Protein AF-W5K9G5-F1 (afdb_monomer)

pLDDT: mean 81.88, std 18.94, range [32.91, 98.88]

Foldseek 3Di:
DVLLVLQLLLLVLDDPVLNVQLLVCQQVPQDPPADRQDPVQRVVDDSNSVSVSLCVRPNSVVSLVSSLSSCVVQVVPVSSCVSVVVDVDSFQDPFHKDWAPQFDDAFWKKKWKWAFAAPFQKKWKFQDQVPKTQWIWMWGCDDPNDTWIWIWIGDPNDTDDIDTDWPDDDHDHGGIKMWMWTDHQFWTWIDIPNHTIDIGGGPPRPRSSRTMMTIHGRMGTSDIGTDDPPVVNVDPPPPPPPPPPPPDDPDDDDDDDDDDDDD

Organism: Astyanax mexicanus (NCBI:txid7994)

Sequence (263 aa):
MAKENKLQKVLENLNAEDLASFRTHLVQGVVDNFPAVPECQLQDADVQATASQMVQVYGVKDAVKICETALRVMNHSYLAETLAGIKGSLRPGFPYEQVLYDGLRNQTVITIQGQVKPNADRFHINLHKDNDIAFHFNPRFNENGNQVIVRNSKRRYFWEAEERELCFFPFTPGKPFQLKILCTDSEYRVEVDKEHLLNFTHRIKEIHQIRKLTVKGDVFVQHVTIDPIPLWMTAPSAYILNDVISENMTINIPLHVKPNAEK

InterPro domains:
  IPR001079 Galectin, carbohydrate recognition domain [PF00337] (95-225)
  IPR001079 Galectin, carbohydrate recognition domain [PS51304] (96-227)
  IPR001079 Galectin, carbohydrate recognition domain [SM00276] (94-227)
  IPR001079 Galectin, carbohydrate recognition domain [SM00908] (100-226)
  IPR001079 Galectin, carbohydrate recognition domain [cd00070] (95-225)
  IPR004020 DAPIN domain [PF02758] (7-81)
  IPR004020 DAPIN domain [PS50824] (1-89)
  IPR004020 DAPIN domain [SM01289] (3-85)
  IPR011029 Death-like domain superfamily [G3DSA:1.10.533.10] (2-81)
  IPR011029 Death-like domain superfamily [SSF47986] (6-83)
  IPR013320 Concanavalin A-like lectin/glucanase domain superfamily [SSF49899] (94-227)
  IPR044156 Galectin-like [PTHR11346] (78-226)

Mean predicted aligned error: 12.87 Å

Radius of gyration: 24.15 Å; Cα contacts (8 Å, |Δi|>4): 445; chains: 1; bounding box: 44×87×63 Å

Nearest PDB structures (foldseek):
  4gxl-assembly1_A  TM=9.542E-01  e=1.232E-15  Homo sapiens
  8hl9-assembly1_A  TM=9.520E-01  e=1.102E-15  Homo sapiens
  6wab-assembly2_B  TM=9.646E-01  e=4.688E-15  Homo sapiens
  3vkm-assembly1_A  TM=9.598E-01  e=5.747E-14  Homo sapiens
  4han-assembly1_B  TM=9.507E-01  e=9.487E-14  Homo sapiens

Secondary structure (DSSP, 8-state):
-HHHHHHHHHHTTS-HHHHHHHHHHHHH-SSTTSPPPPGGGTTT--HHHHHHHHHHHH-HHHHHHHHHHHHHHTT-HHHHHHHTTSSS-SS-PSSEEEE-TT---TT-EEEEEEEEPTT--BEEEEEEETTEEEEEEEEEEEETTEEEEEEEEEETTEE---B---S-----TT-EEEEEEEE-SSEEEEEETTEEEEEEE-SS--GGG--EEEEEESEEEEEEEEEPPPHHHHS-TTSSSSSSSSSS--------PPPP---

Structure (mmCIF, N/CA/C/O backbone):
data_AF-W5K9G5-F1
#
_entry.id   AF-W5K9G5-F1
#
loop_
_atom_site.group_PDB
_atom_site.id
_atom_site.type_symbol
_atom_site.label_atom_id
_atom_site.label_alt_id
_atom_site.label_comp_id
_atom_site.label_asym_id
_atom_site.label_entity_id
_atom_site.label_seq_id
_atom_site.pdbx_PDB_ins_code
_atom_site.Cartn_x
_atom_site.Cartn_y
_atom_site.Cartn_z
_atom_site.occupancy
_atom_site.B_iso_or_equiv
_atom_site.auth_seq_id
_atom_site.auth_comp_id
_atom_site.auth_asym_id
_atom_site.auth_atom_id
_atom_site.pdbx_PDB_model_num
ATOM 1 N N . MET A 1 1 ? -20.876 -11.460 23.299 1.00 47.94 1 MET A N 1
ATOM 2 C CA . MET A 1 1 ? -20.045 -12.639 22.950 1.00 47.94 1 MET A CA 1
ATOM 3 C C . MET A 1 1 ? -19.526 -12.626 21.504 1.00 47.94 1 MET A C 1
ATOM 5 O O . MET A 1 1 ? -18.404 -12.182 21.325 1.00 47.94 1 MET A O 1
ATOM 9 N N . ALA A 1 2 ? -20.269 -13.015 20.450 1.00 57.62 2 ALA A N 1
ATOM 10 C CA . ALA A 1 2 ? -19.683 -13.112 19.088 1.00 57.62 2 ALA A CA 1
ATOM 11 C C . ALA A 1 2 ? -19.245 -11.767 18.453 1.00 57.62 2 ALA A C 1
ATOM 13 O O . ALA A 1 2 ? -18.220 -11.709 17.779 1.00 57.62 2 ALA A O 1
ATOM 14 N N . LYS A 1 3 ? -19.999 -10.676 18.673 1.00 52.28 3 LYS A N 1
ATOM 15 C CA . LYS A 1 3 ? -19.674 -9.336 18.131 1.00 52.28 3 LYS A CA 1
ATOM 16 C C . LYS A 1 3 ? -18.541 -8.632 18.884 1.00 52.28 3 LYS A C 1
ATOM 18 O O . LYS A 1 3 ? -17.709 -7.980 18.274 1.00 52.28 3 LYS A O 1
ATOM 23 N N . GLU A 1 4 ? -18.491 -8.826 20.193 1.00 56.38 4 GLU A N 1
ATOM 24 C CA . GLU A 1 4 ? -17.446 -8.320 21.091 1.00 56.38 4 GLU A CA 1
ATOM 25 C C . GLU A 1 4 ? -16.082 -8.957 20.785 1.00 56.38 4 GLU A C 1
ATOM 27 O O . GLU A 1 4 ? -15.087 -8.260 20.623 1.00 56.38 4 GLU A O 1
ATOM 32 N N . ASN A 1 5 ? -16.069 -10.269 20.524 1.00 72.00 5 ASN A N 1
ATOM 33 C CA . ASN A 1 5 ? -14.882 -10.985 20.055 1.00 72.00 5 ASN A CA 1
ATOM 34 C C . ASN A 1 5 ? -14.388 -10.478 18.680 1.00 72.00 5 ASN A C 1
ATOM 36 O O . ASN A 1 5 ? -13.198 -10.536 18.386 1.00 72.00 5 ASN A O 1
ATOM 40 N N . LYS A 1 6 ? -15.287 -9.954 17.833 1.00 78.50 6 LYS A N 1
ATOM 41 C CA . LYS A 1 6 ? -14.935 -9.405 16.514 1.00 78.50 6 LYS A CA 1
ATOM 42 C C . LYS A 1 6 ? -14.258 -8.034 16.614 1.00 78.50 6 LYS A C 1
ATOM 44 O O . LYS A 1 6 ? -13.323 -7.790 15.862 1.00 78.50 6 LYS A O 1
ATOM 49 N N . LEU A 1 7 ? -14.706 -7.176 17.536 1.00 85.19 7 LEU A N 1
ATOM 50 C CA . LEU A 1 7 ? -14.093 -5.869 17.800 1.00 85.19 7 LEU A CA 1
ATOM 51 C C . LEU A 1 7 ? -12.632 -6.035 18.232 1.00 85.19 7 LEU A C 1
ATOM 53 O O . LEU A 1 7 ? -11.740 -5.485 17.592 1.00 85.19 7 LEU A O 1
ATOM 57 N N . GLN A 1 8 ? -12.394 -6.857 19.258 1.00 85.62 8 GLN A N 1
ATOM 58 C CA . GLN A 1 8 ? -11.049 -7.132 19.764 1.00 85.62 8 GLN A CA 1
ATOM 59 C C . GLN A 1 8 ? -10.127 -7.653 18.653 1.00 85.62 8 GLN A C 1
ATOM 61 O O . GLN A 1 8 ? -9.059 -7.097 18.423 1.00 85.62 8 GLN A O 1
ATOM 66 N N . LYS A 1 9 ? -10.586 -8.649 17.888 1.00 84.81 9 LYS A N 1
ATOM 67 C CA . LYS A 1 9 ? -9.825 -9.210 16.765 1.00 84.81 9 LYS A CA 1
ATOM 68 C C . LYS A 1 9 ? -9.463 -8.187 15.691 1.00 84.81 9 LYS A C 1
ATOM 70 O O . LYS A 1 9 ? -8.414 -8.311 15.073 1.00 84.81 9 LYS A O 1
ATOM 75 N N . VAL A 1 10 ? -10.325 -7.210 15.413 1.00 86.69 10 VAL A N 1
ATOM 76 C CA . VAL A 1 10 ? -10.012 -6.148 14.445 1.00 86.69 10 VAL A CA 1
ATOM 77 C C . VAL A 1 10 ? -8.912 -5.237 14.987 1.00 86.69 10 VAL A C 1
ATOM 79 O O . VAL A 1 10 ? -7.965 -4.949 14.262 1.00 86.69 10 VAL A O 1
ATOM 82 N N . LEU A 1 11 ? -8.997 -4.846 16.259 1.00 88.19 11 LEU A N 1
ATOM 83 C CA . LEU A 1 11 ? -7.991 -4.002 16.906 1.00 88.19 11 LEU A CA 1
ATOM 84 C C . LEU A 1 11 ? -6.624 -4.696 17.032 1.00 88.19 11 LEU A C 1
ATOM 86 O O . LEU A 1 11 ? -5.602 -4.031 16.930 1.00 88.19 11 LEU A O 1
ATOM 90 N N . GLU A 1 12 ? -6.588 -6.025 17.167 1.00 86.50 12 GLU A N 1
ATOM 91 C CA . GLU A 1 12 ? -5.347 -6.823 17.150 1.00 86.50 12 GLU A CA 1
ATOM 92 C C . GLU A 1 12 ? -4.601 -6.765 15.802 1.00 86.50 12 GLU A C 1
ATOM 94 O O . GLU A 1 12 ? -3.439 -7.159 15.732 1.00 86.50 12 GLU A O 1
ATOM 99 N N . ASN A 1 13 ? -5.251 -6.301 14.727 1.00 84.50 13 ASN A N 1
ATOM 100 C CA . ASN A 1 13 ? -4.623 -6.128 13.412 1.00 84.50 13 ASN A CA 1
ATOM 101 C C . ASN A 1 13 ? -4.071 -4.709 13.186 1.00 84.50 13 ASN A C 1
ATOM 103 O O . ASN A 1 13 ? -3.511 -4.454 12.121 1.00 84.50 13 ASN A O 1
ATOM 107 N N . LEU A 1 14 ? -4.218 -3.803 14.157 1.00 81.69 14 LEU A N 1
ATOM 108 C CA . LEU A 1 14 ? -3.550 -2.504 14.146 1.00 81.69 14 LEU A CA 1
ATOM 109 C C . LEU A 1 14 ? -2.118 -2.666 14.664 1.00 81.69 14 LEU A C 1
ATOM 111 O O . LEU A 1 14 ? -1.875 -3.406 15.620 1.00 81.69 14 LEU A O 1
ATOM 115 N N . ASN A 1 15 ? -1.161 -1.969 14.049 1.00 79.38 15 ASN A N 1
ATOM 116 C CA . ASN A 1 15 ? 0.177 -1.869 14.631 1.00 79.38 15 ASN A CA 1
ATOM 117 C C . ASN A 1 15 ? 0.157 -0.936 15.865 1.00 79.38 15 ASN A C 1
ATOM 119 O O . ASN A 1 15 ? -0.870 -0.346 16.198 1.00 79.38 15 ASN A O 1
ATOM 123 N N . ALA A 1 16 ? 1.283 -0.814 16.573 1.00 77.50 16 ALA A N 1
ATOM 124 C CA . ALA A 1 16 ? 1.344 -0.022 17.805 1.00 77.50 16 ALA A CA 1
ATOM 125 C C . ALA A 1 16 ? 1.038 1.474 17.588 1.00 77.50 16 ALA A C 1
ATOM 127 O O . ALA A 1 16 ? 0.393 2.092 18.432 1.00 77.50 16 ALA A O 1
ATOM 128 N N . GLU A 1 17 ? 1.474 2.038 16.460 1.00 77.88 17 GLU A N 1
ATOM 129 C CA . GLU A 1 17 ? 1.240 3.439 16.095 1.00 77.88 17 GLU A CA 1
ATOM 130 C C . GLU A 1 17 ? -0.233 3.673 15.743 1.00 77.88 17 GLU A C 1
ATOM 132 O O . GLU A 1 17 ? -0.864 4.583 16.279 1.00 77.88 17 GLU A O 1
ATOM 137 N N . ASP A 1 18 ? -0.818 2.786 14.941 1.00 82.31 18 ASP A N 1
ATOM 138 C CA . ASP A 1 18 ? -2.230 2.846 14.574 1.00 82.31 18 ASP A CA 1
ATOM 139 C C . ASP A 1 18 ? -3.130 2.629 15.791 1.00 82.31 18 ASP A C 1
ATOM 141 O O . ASP A 1 18 ? -4.132 3.317 15.953 1.00 82.31 18 ASP A O 1
ATOM 145 N N . LEU A 1 19 ? -2.778 1.716 16.697 1.00 86.00 19 LEU A N 1
ATOM 146 C CA . LEU A 1 19 ? -3.538 1.498 17.926 1.00 86.00 19 LEU A CA 1
ATOM 147 C C . LEU A 1 19 ? -3.495 2.730 18.843 1.00 86.00 19 LEU A C 1
ATOM 149 O O . LEU A 1 19 ? -4.514 3.079 19.445 1.00 86.00 19 LEU A O 1
ATOM 153 N N . ALA A 1 20 ? -2.347 3.406 18.931 1.00 83.25 20 ALA A N 1
ATOM 154 C CA . ALA A 1 20 ? -2.228 4.670 19.652 1.00 83.25 20 ALA A CA 1
ATOM 155 C C . ALA A 1 20 ? -3.079 5.766 18.990 1.00 83.25 20 ALA A C 1
ATOM 157 O O . ALA A 1 20 ? -3.889 6.406 19.658 1.00 83.25 20 ALA A O 1
ATOM 158 N N . SER A 1 21 ? -2.980 5.912 17.666 1.00 81.94 21 SER A N 1
ATOM 159 C CA . SER A 1 21 ? -3.788 6.852 16.884 1.00 81.94 21 SER A CA 1
ATOM 160 C C . SER A 1 21 ? -5.292 6.581 17.033 1.00 81.94 21 SER A C 1
ATOM 162 O O . SER A 1 21 ? -6.078 7.507 17.238 1.00 81.94 21 SER A O 1
ATOM 164 N N . PHE A 1 22 ? -5.710 5.313 17.044 1.00 86.81 22 PHE A N 1
ATOM 165 C CA . PHE A 1 22 ? -7.097 4.903 17.269 1.00 86.81 22 PHE A CA 1
ATOM 166 C C . PHE A 1 22 ? -7.624 5.368 18.629 1.00 86.81 22 PHE A C 1
ATOM 168 O O . PHE A 1 22 ? -8.748 5.861 18.725 1.00 86.81 22 PHE A O 1
ATOM 175 N N . ARG A 1 23 ? -6.816 5.264 19.688 1.00 85.88 23 ARG A N 1
ATOM 176 C CA . ARG A 1 23 ? -7.199 5.744 21.025 1.00 85.88 23 ARG A CA 1
ATOM 177 C C . ARG A 1 23 ? -7.337 7.253 21.070 1.00 85.88 23 ARG A C 1
ATOM 179 O O . ARG A 1 23 ? -8.318 7.734 21.626 1.00 85.88 23 ARG A O 1
ATOM 186 N N . THR A 1 24 ? -6.423 7.983 20.435 1.00 82.25 24 THR A N 1
ATOM 187 C CA . THR A 1 24 ? -6.517 9.444 20.311 1.00 82.25 24 THR A CA 1
ATOM 188 C C . THR A 1 24 ? -7.845 9.858 19.680 1.00 82.25 24 THR A C 1
ATOM 190 O O . THR A 1 24 ? -8.518 10.753 20.186 1.00 82.25 24 THR A O 1
ATOM 193 N N . HIS A 1 25 ? -8.285 9.145 18.642 1.00 81.25 25 HIS A N 1
ATOM 194 C CA . HIS A 1 25 ? -9.590 9.368 18.024 1.00 81.25 25 HIS A CA 1
ATOM 195 C C . HIS A 1 25 ? -10.750 9.122 19.014 1.00 81.25 25 HIS A C 1
ATOM 197 O O . HIS A 1 25 ? -11.665 9.942 19.105 1.00 81.25 25 HIS A O 1
ATOM 203 N N . LEU A 1 26 ? -10.716 8.047 19.813 1.00 83.12 26 LEU A N 1
ATOM 204 C CA . LEU A 1 26 ? -11.746 7.784 20.835 1.00 83.12 26 LEU A CA 1
ATOM 205 C C . LEU A 1 26 ? -11.824 8.869 21.923 1.00 83.12 26 LEU A C 1
ATOM 207 O O . LEU A 1 26 ? -12.923 9.184 22.386 1.00 83.12 26 LEU A O 1
ATOM 211 N N . VAL A 1 27 ? -10.681 9.435 22.319 1.00 80.50 27 VAL A N 1
ATOM 212 C CA . VAL A 1 27 ? -10.602 10.530 23.301 1.00 80.50 27 VAL A CA 1
ATOM 213 C C . VAL A 1 27 ? -11.133 11.839 22.714 1.00 80.50 27 VAL A C 1
ATOM 215 O O . VAL A 1 27 ? -11.832 12.582 23.393 1.00 80.50 27 VAL A O 1
ATOM 218 N N . GLN A 1 28 ? -10.850 12.118 21.442 1.00 75.44 28 GLN A N 1
ATOM 219 C CA . GLN A 1 28 ? -11.297 13.347 20.776 1.00 75.44 28 GLN A CA 1
ATOM 220 C C . GLN A 1 28 ? -12.790 13.338 20.414 1.00 75.44 28 GLN A C 1
ATOM 222 O O . GLN A 1 28 ? -13.376 14.400 20.221 1.00 75.44 28 GLN A O 1
ATOM 227 N N . GLY A 1 29 ? -13.413 12.157 20.348 1.00 68.62 29 GLY A N 1
ATOM 228 C CA . GLY A 1 29 ? -14.800 11.998 19.917 1.00 68.62 29 GLY A CA 1
ATOM 229 C C . GLY A 1 29 ? -14.905 11.948 18.393 1.00 68.62 29 GLY A C 1
ATOM 230 O O . GLY A 1 29 ? -14.978 12.962 17.711 1.00 68.62 29 GLY A O 1
ATOM 231 N N . VAL A 1 30 ? -14.931 10.733 17.845 1.00 62.06 30 VAL A N 1
ATOM 232 C CA . VAL A 1 30 ? -14.924 10.486 16.387 1.00 62.06 30 VAL A CA 1
ATOM 233 C C . VAL A 1 30 ? -16.297 10.670 15.738 1.00 62.06 30 VAL A C 1
ATOM 235 O O . VAL A 1 30 ? -16.404 10.849 14.527 1.00 62.06 30 VAL A O 1
ATOM 238 N N . VAL A 1 31 ? -17.370 10.534 16.519 1.00 62.97 31 VAL A N 1
ATOM 239 C CA . VAL A 1 31 ? -18.743 10.483 16.011 1.00 62.97 31 VAL A CA 1
ATOM 240 C C . VAL A 1 31 ? -19.600 11.462 16.794 1.00 62.97 31 VAL A C 1
ATOM 242 O O . VAL A 1 31 ? -19.711 11.345 18.015 1.00 62.97 31 VAL A O 1
ATOM 245 N N . ASP A 1 32 ? -20.250 12.381 16.080 1.00 58.78 32 ASP A N 1
ATOM 246 C CA . ASP A 1 32 ? -21.199 13.325 16.664 1.00 58.78 32 ASP A CA 1
ATOM 247 C C . ASP A 1 32 ? -22.245 12.592 17.519 1.00 58.78 32 ASP A C 1
ATOM 249 O O . ASP A 1 32 ? -22.837 11.594 17.091 1.00 58.78 32 ASP A O 1
ATOM 253 N N . ASN A 1 33 ? -22.515 13.135 18.709 1.00 62.41 33 ASN A N 1
ATOM 254 C CA . ASN A 1 33 ? -23.455 12.613 19.712 1.00 62.41 33 ASN A CA 1
ATOM 255 C C . ASN A 1 33 ? -23.009 11.357 20.484 1.00 62.41 33 ASN A C 1
ATOM 257 O O . ASN A 1 33 ? -23.837 10.763 21.176 1.00 62.41 33 ASN A O 1
ATOM 261 N N . PHE A 1 34 ? -21.733 10.967 20.427 1.00 65.62 34 PHE A N 1
ATOM 262 C CA . PHE A 1 34 ? -21.178 9.950 21.327 1.00 65.62 34 PHE A CA 1
ATOM 263 C C . PHE A 1 34 ? -20.194 10.568 22.330 1.00 65.62 34 PHE A C 1
ATOM 265 O O . PHE A 1 34 ? -19.410 11.437 21.950 1.00 65.62 34 PHE A O 1
ATOM 272 N N . PRO A 1 35 ? -20.223 10.150 23.612 1.00 73.38 35 PRO A N 1
ATOM 273 C CA . PRO A 1 35 ? -19.327 10.701 24.625 1.00 73.38 35 PRO A CA 1
ATOM 274 C C . PRO A 1 35 ? -17.867 10.350 24.317 1.00 73.38 35 PRO A C 1
ATOM 276 O O . PRO A 1 35 ? -17.575 9.242 23.880 1.00 73.38 35 PRO A O 1
ATOM 279 N N . ALA A 1 36 ? -16.931 11.262 24.565 1.00 78.56 36 ALA A N 1
ATOM 280 C CA . ALA A 1 36 ? -15.509 10.929 24.533 1.00 78.56 36 ALA A CA 1
ATOM 281 C C . ALA A 1 36 ? -15.183 9.871 25.601 1.00 78.56 36 ALA A C 1
ATOM 283 O O . ALA A 1 36 ? -15.720 9.927 26.713 1.00 78.56 36 ALA A O 1
ATOM 284 N N . VAL A 1 37 ? -14.298 8.921 25.286 1.00 76.88 37 VAL A N 1
ATOM 285 C CA . VAL A 1 37 ? -13.744 8.043 26.326 1.00 76.88 37 VAL A CA 1
ATOM 286 C C . VAL A 1 37 ? -12.700 8.842 27.114 1.00 76.88 37 VAL A C 1
ATOM 288 O O . VAL A 1 37 ? -11.822 9.441 26.491 1.00 76.88 37 VAL A O 1
ATOM 291 N N . PRO A 1 38 ? -12.749 8.864 28.457 1.00 75.69 38 PRO A N 1
ATOM 292 C CA . PRO A 1 38 ? -11.728 9.525 29.260 1.00 75.69 38 PRO A CA 1
ATOM 293 C C . PRO A 1 38 ? -10.320 9.011 28.936 1.00 75.69 38 PRO A C 1
ATOM 295 O O . PRO A 1 38 ? -10.081 7.803 28.933 1.00 75.69 38 PRO A O 1
ATOM 298 N N . GLU A 1 39 ? -9.374 9.927 28.725 1.00 72.25 39 GLU A N 1
ATOM 299 C CA . GLU A 1 39 ? -7.980 9.605 28.384 1.00 72.25 39 GLU A CA 1
ATOM 300 C C . GLU A 1 39 ? -7.334 8.652 29.401 1.00 72.25 39 GLU A C 1
ATOM 302 O O . GLU A 1 39 ? -6.685 7.679 29.020 1.00 72.25 39 GLU A O 1
ATOM 307 N N . CYS A 1 40 ? -7.629 8.839 30.691 1.00 73.69 40 CYS A N 1
ATOM 308 C CA . CYS A 1 40 ? -7.137 7.990 31.778 1.00 73.69 40 CYS A CA 1
ATOM 309 C C . CYS A 1 40 ? -7.558 6.512 31.679 1.00 73.69 40 CYS A C 1
ATOM 311 O O . CYS A 1 40 ? -6.968 5.667 32.344 1.00 73.69 40 CYS A O 1
ATOM 313 N N . GLN A 1 41 ? -8.578 6.188 30.879 1.00 73.69 41 GLN A N 1
ATOM 314 C CA . GLN A 1 41 ? -9.046 4.815 30.666 1.00 73.69 41 GLN A CA 1
ATOM 315 C C . GLN A 1 41 ? -8.388 4.143 29.454 1.00 73.69 41 GLN A C 1
ATOM 317 O O . GLN A 1 41 ? -8.501 2.926 29.301 1.00 73.69 41 GLN A O 1
ATOM 322 N N . LEU A 1 42 ? -7.734 4.918 28.584 1.00 79.44 42 LEU A N 1
ATOM 323 C CA . LEU A 1 42 ? -7.142 4.442 27.330 1.00 79.44 42 LEU A CA 1
ATOM 324 C C . LEU A 1 42 ? -5.622 4.636 27.257 1.00 79.44 42 LEU A C 1
ATOM 326 O O . LEU A 1 42 ? -4.975 3.982 26.433 1.00 79.44 42 LEU A O 1
ATOM 330 N N . GLN A 1 43 ? -5.050 5.489 28.109 1.00 74.56 43 GLN A N 1
ATOM 331 C CA . GLN A 1 43 ? -3.608 5.684 28.231 1.00 74.56 43 GLN A CA 1
ATOM 332 C C . GLN A 1 43 ? -2.927 4.356 28.587 1.00 74.56 43 GLN A C 1
ATOM 334 O O . GLN A 1 43 ? -3.319 3.689 29.541 1.00 74.56 43 GLN A O 1
ATOM 339 N N . ASP A 1 44 ? -1.962 3.938 27.765 1.00 76.00 44 ASP A N 1
ATOM 340 C CA . ASP A 1 44 ? -1.227 2.668 27.891 1.00 76.00 44 ASP A CA 1
ATOM 341 C C . ASP A 1 44 ? -2.087 1.397 27.964 1.00 76.00 44 ASP A C 1
ATOM 343 O O . ASP A 1 44 ? -1.587 0.319 28.290 1.00 76.00 44 ASP A O 1
ATOM 347 N N . ALA A 1 45 ? -3.374 1.483 27.608 1.00 81.25 45 ALA A N 1
ATOM 348 C CA . ALA A 1 45 ? -4.233 0.313 27.520 1.00 81.25 45 ALA A CA 1
ATOM 349 C C . ALA A 1 45 ? -3.610 -0.721 26.564 1.00 81.25 45 ALA A C 1
ATOM 351 O O . ALA A 1 45 ? -2.811 -0.393 25.688 1.00 81.25 45 ALA A O 1
ATOM 352 N N . ASP A 1 46 ? -3.982 -1.988 26.663 1.00 84.88 46 ASP A N 1
ATOM 353 C CA . ASP A 1 46 ? -3.738 -2.948 25.587 1.00 84.88 46 ASP A CA 1
ATOM 354 C C . ASP A 1 46 ? -4.984 -3.046 24.687 1.00 84.88 46 ASP A C 1
ATOM 356 O O . ASP A 1 46 ? -5.955 -2.289 24.833 1.00 84.88 46 ASP A O 1
ATOM 360 N N . VAL A 1 47 ? -4.953 -3.936 23.696 1.00 87.69 47 VAL A N 1
ATOM 361 C CA . VAL A 1 47 ? -6.085 -4.129 22.779 1.00 87.69 47 VAL A CA 1
ATOM 362 C C . VAL A 1 47 ? -7.345 -4.582 23.526 1.00 87.69 47 VAL A C 1
ATOM 364 O O . VAL A 1 47 ? -8.443 -4.099 23.238 1.00 87.69 47 VAL A O 1
ATOM 367 N N . GLN A 1 48 ? -7.199 -5.478 24.503 1.00 87.12 48 GLN A N 1
ATOM 368 C CA . GLN A 1 48 ? -8.319 -6.035 25.254 1.00 87.12 48 GLN A CA 1
ATOM 369 C C . GLN A 1 48 ? -8.959 -4.979 26.161 1.00 87.12 48 GLN A C 1
ATOM 371 O O . GLN A 1 48 ? -10.186 -4.848 26.181 1.00 87.12 48 GLN A O 1
ATOM 376 N N . ALA A 1 49 ? -8.147 -4.201 26.874 1.00 87.00 49 ALA A N 1
ATOM 377 C CA . ALA A 1 49 ? -8.592 -3.089 27.701 1.00 87.00 49 ALA A CA 1
ATOM 378 C C . ALA A 1 49 ? -9.291 -2.023 26.851 1.00 87.00 49 ALA A C 1
ATOM 380 O O . ALA A 1 49 ? -10.397 -1.607 27.191 1.00 87.00 49 ALA A O 1
ATOM 381 N N . THR A 1 50 ? -8.723 -1.669 25.692 1.00 88.94 50 THR A N 1
ATOM 382 C CA . THR A 1 50 ? -9.345 -0.722 24.749 1.00 88.94 50 THR A CA 1
ATOM 383 C C . THR A 1 50 ? -10.729 -1.215 24.308 1.00 88.94 50 THR A C 1
ATOM 385 O O . THR A 1 50 ? -11.715 -0.489 24.430 1.00 88.94 50 THR A O 1
ATOM 388 N N . ALA A 1 51 ? -10.835 -2.468 23.850 1.00 89.19 51 ALA A N 1
ATOM 389 C CA . ALA A 1 51 ? -12.107 -3.052 23.421 1.00 89.19 51 ALA A CA 1
ATOM 390 C C . ALA A 1 51 ? -13.141 -3.096 24.559 1.00 89.19 51 ALA A C 1
ATOM 392 O O . ALA A 1 51 ? -14.314 -2.782 24.344 1.00 89.19 51 ALA A O 1
ATOM 393 N N . SER A 1 52 ? -12.700 -3.450 25.770 1.00 87.94 52 SER A N 1
ATOM 394 C CA . SER A 1 52 ? -13.559 -3.529 26.956 1.00 87.94 52 SER A CA 1
ATOM 395 C C . SER A 1 52 ? -14.118 -2.156 27.327 1.00 87.94 52 SER A C 1
ATOM 397 O O . SER A 1 52 ? -15.321 -2.032 27.553 1.00 87.94 52 SER A O 1
ATOM 399 N N . GLN A 1 53 ? -13.281 -1.114 27.301 1.00 88.19 53 GLN A N 1
ATOM 400 C CA . GLN A 1 53 ? -13.713 0.258 27.578 1.00 88.19 53 GLN A CA 1
ATOM 401 C C . GLN A 1 53 ? -14.713 0.767 26.541 1.00 88.19 53 GLN A C 1
ATOM 403 O O . GLN A 1 53 ? -15.745 1.325 26.906 1.00 88.19 53 GLN A O 1
ATOM 408 N N . MET A 1 54 ? -14.489 0.506 25.248 1.00 88.62 54 MET A N 1
ATOM 409 C CA . MET A 1 54 ? -15.459 0.883 24.213 1.00 88.62 54 MET A CA 1
ATOM 410 C C . MET A 1 54 ? -16.830 0.242 24.451 1.00 88.62 54 MET A C 1
ATOM 412 O O . MET A 1 54 ? -17.861 0.901 24.323 1.00 88.62 54 MET A O 1
ATOM 416 N N . VAL A 1 55 ? -16.858 -1.044 24.807 1.00 88.38 55 VAL A N 1
ATOM 417 C CA . VAL A 1 55 ? -18.110 -1.755 25.095 1.00 88.38 55 VAL A CA 1
ATOM 418 C C . VAL A 1 55 ? -18.762 -1.238 26.376 1.00 88.38 55 VAL A C 1
ATOM 420 O O . VAL A 1 55 ? -19.985 -1.123 26.414 1.00 88.38 55 VAL A O 1
ATOM 423 N N . GLN A 1 56 ? -17.972 -0.893 27.394 1.00 87.00 56 GLN A N 1
ATOM 424 C CA . GLN A 1 56 ? -18.463 -0.341 28.654 1.00 87.00 56 GLN A CA 1
ATOM 425 C C . GLN A 1 56 ? -19.081 1.054 28.479 1.00 87.00 56 GLN A C 1
ATOM 427 O O . GLN A 1 56 ? -20.139 1.319 29.044 1.00 87.00 56 GLN A O 1
ATOM 432 N N . VAL A 1 57 ? -18.447 1.930 27.695 1.00 85.69 57 VAL A N 1
ATOM 433 C CA . VAL A 1 57 ? -18.886 3.322 27.506 1.00 85.69 57 VAL A CA 1
ATOM 434 C C . VAL A 1 57 ? -20.043 3.423 26.510 1.00 85.69 57 VAL A C 1
ATOM 436 O O . VAL A 1 57 ? -21.005 4.148 26.757 1.00 85.69 57 VAL A O 1
ATOM 439 N N . TYR A 1 58 ? -19.977 2.696 25.392 1.00 85.50 58 TYR A N 1
ATOM 440 C CA . TYR A 1 58 ? -20.923 2.856 24.279 1.00 85.50 58 TYR A CA 1
ATOM 441 C C . TYR A 1 58 ? -21.953 1.733 24.165 1.00 85.50 58 TYR A C 1
ATOM 443 O O . TYR A 1 58 ? -22.958 1.874 23.475 1.00 85.50 58 TYR A O 1
ATOM 451 N N . GLY A 1 59 ? -21.709 0.585 24.796 1.00 86.56 59 GLY A N 1
ATOM 452 C CA . GLY A 1 59 ? -22.438 -0.643 24.505 1.00 86.56 59 GLY A CA 1
ATOM 453 C C . GLY A 1 59 ? -21.979 -1.304 23.199 1.00 86.56 59 GLY A C 1
ATOM 454 O O . GLY A 1 59 ? -21.461 -0.675 22.278 1.00 86.56 59 GLY A O 1
ATOM 455 N N . VAL A 1 60 ? -22.190 -2.620 23.090 1.00 84.88 60 VAL A N 1
ATOM 456 C CA . VAL A 1 60 ? -21.630 -3.456 22.004 1.00 84.88 60 VAL A CA 1
ATOM 457 C C . VAL A 1 60 ? -21.999 -2.959 20.601 1.00 84.88 60 VAL A C 1
ATOM 459 O O . VAL A 1 60 ? -21.181 -3.029 19.686 1.00 84.88 60 VAL A O 1
ATOM 462 N N . LYS A 1 61 ? -23.241 -2.505 20.395 1.00 83.88 61 LYS A N 1
ATOM 463 C CA . LYS A 1 61 ? -23.728 -2.105 19.066 1.00 83.88 61 LYS A CA 1
ATOM 464 C C . LYS A 1 61 ? -23.062 -0.813 18.594 1.00 83.88 61 LYS A C 1
ATOM 466 O O . LYS A 1 61 ? -22.614 -0.755 17.450 1.00 83.88 61 LYS A O 1
ATOM 471 N N . ASP A 1 62 ? -22.985 0.183 19.467 1.00 86.44 62 ASP A N 1
ATOM 472 C CA . ASP A 1 62 ? -22.455 1.496 19.115 1.00 86.44 62 ASP A CA 1
ATOM 473 C C . ASP A 1 62 ? -20.923 1.508 19.133 1.00 86.44 62 ASP A C 1
ATOM 475 O O . ASP A 1 62 ? -20.322 2.116 18.251 1.00 86.44 62 ASP A O 1
ATOM 479 N N . ALA A 1 63 ? -20.285 0.713 20.001 1.00 87.19 63 ALA A N 1
ATOM 480 C CA . ALA A 1 63 ? -18.839 0.478 19.972 1.00 87.19 63 ALA A CA 1
ATOM 481 C C . ALA A 1 63 ? -18.354 -0.023 18.598 1.00 87.19 63 ALA A C 1
ATOM 483 O O . ALA A 1 63 ? -17.334 0.438 18.088 1.00 87.19 63 ALA A O 1
ATOM 484 N N . VAL A 1 64 ? -19.107 -0.928 17.959 1.00 86.94 64 VAL A N 1
ATOM 485 C CA . VAL A 1 64 ? -18.792 -1.418 16.606 1.00 86.94 64 VAL A CA 1
ATOM 486 C C . VAL A 1 64 ? -18.891 -0.298 15.568 1.00 86.94 64 VAL A C 1
ATOM 488 O O . VAL A 1 64 ? -18.002 -0.176 14.730 1.00 86.94 64 VAL A O 1
ATOM 491 N N . LYS A 1 65 ? -19.932 0.540 15.636 1.00 84.75 65 LYS A N 1
ATOM 492 C CA . LYS A 1 65 ? -20.124 1.663 14.705 1.00 84.75 65 LYS A CA 1
ATOM 493 C C . LYS A 1 65 ? -19.031 2.723 14.866 1.00 84.75 65 LYS A C 1
ATOM 495 O O . LYS A 1 65 ? -18.499 3.203 13.872 1.00 84.75 65 LYS A O 1
ATOM 500 N N . ILE A 1 66 ? -18.682 3.068 16.103 1.00 86.50 66 ILE A N 1
ATOM 501 C CA . ILE A 1 66 ? -17.613 4.027 16.408 1.00 86.50 66 ILE A CA 1
ATOM 502 C C . ILE A 1 66 ? -16.268 3.488 15.925 1.00 86.50 66 ILE A C 1
ATOM 504 O O . ILE A 1 66 ? -15.530 4.216 15.270 1.00 86.50 66 ILE A O 1
ATOM 508 N N . CYS A 1 67 ? -15.978 2.207 16.177 1.00 88.00 67 CYS A N 1
ATOM 509 C CA . CYS A 1 67 ? -14.760 1.568 15.689 1.00 88.00 67 CYS A CA 1
ATOM 510 C C . CYS A 1 67 ? -14.687 1.590 14.157 1.00 88.00 67 CYS A C 1
ATOM 512 O O . CYS A 1 67 ? -13.665 1.979 13.604 1.00 88.00 67 CYS A O 1
ATOM 514 N N . GLU A 1 68 ? -15.776 1.248 13.463 1.00 86.00 68 GLU A N 1
ATOM 515 C CA . GLU A 1 68 ? -15.844 1.320 12.001 1.00 86.00 68 GLU A CA 1
ATOM 516 C C . GLU A 1 68 ? -15.552 2.737 11.483 1.00 86.00 68 GLU A C 1
ATOM 518 O O . GLU A 1 68 ? -14.764 2.895 10.550 1.00 86.00 68 GLU A O 1
ATOM 523 N N . THR A 1 69 ? -16.145 3.767 12.094 1.00 83.06 69 THR A N 1
ATOM 524 C CA . THR A 1 69 ? -15.902 5.165 11.710 1.00 83.06 69 THR A CA 1
ATOM 525 C C . THR A 1 69 ? -14.460 5.581 11.979 1.00 83.06 69 THR A C 1
ATOM 527 O O . THR A 1 69 ? -13.824 6.127 11.084 1.00 83.06 69 THR A O 1
ATOM 530 N N . ALA A 1 70 ? -13.915 5.279 13.159 1.00 85.38 70 ALA A N 1
ATOM 531 C CA . ALA A 1 70 ? -12.530 5.591 13.509 1.00 85.38 70 ALA A CA 1
ATOM 532 C C . ALA A 1 70 ? -11.538 4.924 12.550 1.00 85.38 70 ALA A C 1
ATOM 534 O O . ALA A 1 70 ? -10.663 5.590 12.007 1.00 85.38 70 ALA A O 1
ATOM 535 N N . LEU A 1 71 ? -11.745 3.643 12.235 1.00 85.38 71 LEU A N 1
ATOM 536 C CA . LEU A 1 71 ? -10.936 2.928 11.249 1.00 85.38 71 LEU A CA 1
ATOM 537 C C . LEU A 1 71 ? -11.015 3.576 9.862 1.00 85.38 71 LEU A C 1
ATOM 539 O O . LEU A 1 71 ? -10.005 3.636 9.170 1.00 85.38 71 LEU A O 1
ATOM 543 N N . ARG A 1 72 ? -12.182 4.082 9.439 1.00 81.62 72 ARG A N 1
ATOM 544 C CA . ARG A 1 72 ? -12.300 4.824 8.171 1.00 81.62 72 ARG A CA 1
ATOM 545 C C . ARG A 1 72 ? -11.571 6.161 8.201 1.00 81.62 72 ARG A C 1
ATOM 547 O O . ARG A 1 72 ? -10.909 6.479 7.221 1.00 81.62 72 ARG A O 1
ATOM 554 N N . VAL A 1 73 ? -11.676 6.912 9.298 1.00 77.06 73 VAL A N 1
ATOM 555 C CA . VAL A 1 73 ? -10.964 8.190 9.478 1.00 77.06 73 VAL A CA 1
ATOM 556 C C . VAL A 1 73 ? -9.451 7.973 9.426 1.00 77.06 73 VAL A C 1
ATOM 558 O O . VAL A 1 73 ? -8.737 8.736 8.787 1.00 77.06 73 VAL A O 1
ATOM 561 N N . MET A 1 74 ? -8.978 6.870 10.002 1.00 77.38 74 MET A N 1
ATOM 562 C CA . MET A 1 74 ? -7.582 6.437 9.950 1.00 77.38 74 MET A CA 1
ATOM 563 C C . MET A 1 74 ? -7.215 5.674 8.662 1.00 77.38 74 MET A C 1
ATOM 565 O O . MET A 1 74 ? -6.191 5.004 8.605 1.00 77.38 74 MET A O 1
ATOM 569 N N . ASN A 1 75 ? -8.063 5.693 7.631 1.00 75.94 75 ASN A N 1
ATOM 570 C CA . ASN A 1 75 ? -7.865 4.994 6.355 1.00 75.94 75 ASN A CA 1
ATOM 571 C C . ASN A 1 75 ? -7.656 3.465 6.413 1.00 75.94 75 ASN A C 1
ATOM 573 O O . ASN A 1 75 ? -7.366 2.842 5.386 1.00 75.94 75 ASN A O 1
ATOM 577 N N . HIS A 1 76 ? -7.943 2.808 7.536 1.00 79.00 76 HIS A N 1
ATOM 578 C CA . HIS A 1 76 ? -8.034 1.350 7.661 1.00 79.00 76 HIS A CA 1
ATOM 579 C C . HIS A 1 76 ? -9.353 0.803 7.088 1.00 79.00 76 HIS A C 1
ATOM 581 O O . HIS A 1 76 ? -10.090 0.048 7.729 1.00 79.00 76 HIS A O 1
ATOM 587 N N . SER A 1 77 ? -9.650 1.155 5.833 1.00 80.06 77 SER A N 1
ATOM 588 C CA . SER A 1 77 ? -10.908 0.806 5.156 1.00 80.06 77 SER A CA 1
ATOM 589 C C . SER A 1 77 ? -11.156 -0.706 5.113 1.00 80.06 77 SER A C 1
ATOM 591 O O . SER A 1 77 ? -12.288 -1.145 5.294 1.00 80.06 77 SER A O 1
ATOM 593 N N . TYR A 1 78 ? -10.106 -1.522 4.954 1.00 78.62 78 TYR A N 1
ATOM 594 C CA . TYR A 1 78 ? -10.241 -2.983 4.965 1.00 78.62 78 TYR A CA 1
ATOM 595 C C . TYR A 1 78 ? -10.727 -3.520 6.320 1.00 78.62 78 TYR A C 1
ATOM 597 O O . TYR A 1 78 ? -11.618 -4.373 6.376 1.00 78.62 78 TYR A O 1
ATOM 605 N N . LEU A 1 79 ? -10.166 -3.014 7.421 1.00 83.12 79 LEU A N 1
ATOM 606 C CA . LEU A 1 79 ? -10.564 -3.409 8.771 1.00 83.12 79 LEU A CA 1
ATOM 607 C C . LEU A 1 79 ? -11.981 -2.918 9.089 1.00 83.12 79 LEU A C 1
ATOM 609 O O . LEU A 1 79 ? -12.775 -3.684 9.634 1.00 83.12 79 LEU A O 1
ATOM 613 N N . ALA A 1 80 ? -12.335 -1.703 8.656 1.00 84.50 80 ALA A N 1
ATOM 614 C CA . ALA A 1 80 ? -13.695 -1.177 8.766 1.00 84.50 80 ALA A CA 1
ATOM 615 C C . ALA A 1 80 ? -14.712 -2.053 8.008 1.00 84.50 80 ALA A C 1
ATOM 617 O O . ALA A 1 80 ? -15.732 -2.457 8.565 1.00 84.50 80 ALA A O 1
ATOM 618 N N . GLU A 1 81 ? -14.419 -2.427 6.759 1.00 81.62 81 GLU A N 1
ATOM 619 C CA . GLU A 1 81 ? -15.265 -3.322 5.957 1.00 81.62 81 GLU A CA 1
ATOM 620 C C . GLU A 1 81 ? -15.352 -4.736 6.553 1.00 81.62 81 GLU A C 1
ATOM 622 O O . GLU A 1 81 ? -16.408 -5.377 6.511 1.00 81.62 81 GLU A O 1
ATOM 627 N N . THR A 1 82 ? -14.264 -5.231 7.144 1.00 82.88 82 THR A N 1
ATOM 628 C CA . THR A 1 82 ? -14.262 -6.510 7.864 1.00 82.88 82 THR A CA 1
ATOM 629 C C . THR A 1 82 ? -15.165 -6.449 9.085 1.00 82.88 82 THR A C 1
ATOM 631 O O . THR A 1 82 ? -15.981 -7.352 9.301 1.00 82.88 82 THR A O 1
ATOM 634 N N . LEU A 1 83 ? -15.078 -5.373 9.868 1.00 85.50 83 LEU A N 1
ATOM 635 C CA . LEU A 1 83 ? -15.915 -5.164 11.040 1.00 85.50 83 LEU A CA 1
ATOM 636 C C . LEU A 1 83 ? -17.401 -5.092 10.652 1.00 85.50 83 LEU A C 1
ATOM 638 O O . LEU A 1 83 ? -18.202 -5.846 11.219 1.00 85.50 83 LEU A O 1
ATOM 642 N N . ALA A 1 84 ? -17.726 -4.340 9.594 1.00 83.00 84 ALA A N 1
ATOM 643 C CA . ALA A 1 84 ? -19.062 -4.241 8.995 1.00 83.00 84 ALA A CA 1
ATOM 644 C C . ALA A 1 84 ? -19.593 -5.576 8.428 1.00 83.00 84 ALA A C 1
ATOM 646 O O . ALA A 1 84 ? -20.783 -5.711 8.152 1.00 83.00 84 ALA A O 1
ATOM 647 N N . GLY A 1 85 ? -18.731 -6.589 8.275 1.00 78.75 85 GLY A N 1
ATOM 648 C CA . GLY A 1 85 ? -19.099 -7.900 7.731 1.00 78.75 85 GLY A CA 1
ATOM 649 C C . GLY A 1 85 ? -19.150 -7.946 6.204 1.00 78.75 85 GLY A C 1
ATOM 650 O O . GLY A 1 85 ? -19.610 -8.939 5.653 1.00 78.75 85 GLY A O 1
ATOM 651 N N . ILE A 1 86 ? -18.651 -6.906 5.533 1.00 74.62 86 ILE A N 1
ATOM 652 C CA . ILE A 1 86 ? -18.499 -6.848 4.074 1.00 74.62 86 ILE A CA 1
ATOM 653 C C . ILE A 1 86 ? -17.350 -7.766 3.638 1.00 74.62 86 ILE A C 1
ATOM 655 O O . ILE A 1 86 ? -17.464 -8.491 2.650 1.00 74.62 86 ILE A O 1
ATOM 659 N N . LYS A 1 87 ? -16.241 -7.774 4.392 1.00 69.12 87 LYS A N 1
ATOM 660 C CA . LYS A 1 87 ? -15.143 -8.735 4.210 1.00 69.12 87 LYS A CA 1
ATOM 661 C C . LYS A 1 87 ? -15.289 -9.878 5.212 1.00 69.12 87 LYS A C 1
ATOM 663 O O . LYS A 1 87 ? -15.448 -9.658 6.410 1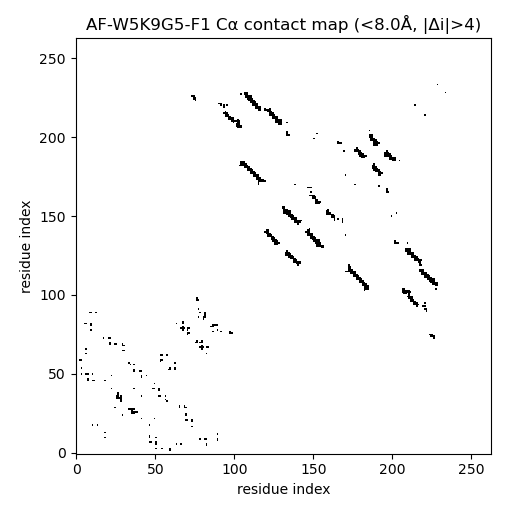.00 69.12 87 LYS A O 1
ATOM 668 N N . GLY A 1 88 ? -15.216 -11.113 4.715 1.00 68.88 88 GLY A N 1
ATOM 669 C CA . GLY A 1 88 ? -15.357 -12.326 5.530 1.00 68.88 88 GLY A CA 1
ATOM 670 C C . GLY A 1 88 ? -14.100 -12.744 6.306 1.00 68.88 88 GLY A C 1
ATOM 671 O O . GLY A 1 88 ? -14.145 -13.740 7.019 1.00 68.88 88 GLY A O 1
ATOM 672 N N . SER A 1 89 ? -12.982 -12.024 6.167 1.00 69.19 89 SER A N 1
ATOM 673 C CA . SER A 1 89 ? -11.684 -12.370 6.761 1.00 69.19 89 SER A CA 1
ATOM 674 C C . SER A 1 89 ? -11.013 -11.134 7.353 1.00 69.19 89 SER A C 1
ATOM 676 O O . SER A 1 89 ? -11.087 -10.063 6.767 1.00 69.19 89 SER A O 1
ATOM 678 N N . LEU A 1 90 ? -10.341 -11.309 8.495 1.00 64.50 90 LEU A N 1
ATOM 679 C CA . LEU A 1 90 ? -9.492 -10.293 9.140 1.00 64.50 90 LEU A CA 1
ATOM 680 C C . LEU A 1 90 ? -8.171 -10.093 8.410 1.00 64.50 90 LEU A C 1
ATOM 682 O O . LEU A 1 90 ? -7.612 -9.004 8.416 1.00 64.50 90 LEU A O 1
ATOM 686 N N . ARG A 1 91 ? -7.692 -11.148 7.750 1.00 62.88 91 ARG A N 1
ATOM 687 C CA . ARG A 1 91 ? -6.541 -11.045 6.866 1.00 62.88 91 ARG A CA 1
ATOM 688 C C . ARG A 1 91 ? -7.015 -10.632 5.490 1.00 62.88 91 ARG A C 1
ATOM 690 O O . ARG A 1 91 ? -7.966 -11.258 5.002 1.00 62.88 91 ARG A O 1
ATOM 697 N N . PRO A 1 92 ? -6.331 -9.680 4.844 1.00 63.62 92 PRO A N 1
ATOM 698 C CA . PRO A 1 92 ? -6.639 -9.335 3.481 1.00 63.62 92 PRO A CA 1
ATOM 699 C C . PRO A 1 92 ? -6.634 -10.568 2.586 1.00 63.62 92 PRO A C 1
ATOM 701 O O . PRO A 1 92 ? -5.618 -11.243 2.419 1.00 63.62 92 PRO A O 1
ATOM 704 N N . GLY A 1 93 ? -7.814 -10.893 2.056 1.00 59.09 93 GLY A N 1
ATOM 705 C CA . GLY A 1 93 ? -7.958 -11.932 1.049 1.00 59.09 93 GLY A CA 1
ATOM 706 C C . GLY A 1 93 ? -7.072 -11.609 -0.150 1.00 59.09 93 GLY A C 1
ATOM 707 O O . GLY A 1 93 ? -6.824 -10.444 -0.460 1.00 59.09 93 GLY A O 1
ATOM 708 N N . PHE A 1 94 ? -6.581 -12.646 -0.814 1.00 60.22 94 PHE A N 1
ATOM 709 C CA . PHE A 1 94 ? -5.773 -12.495 -2.009 1.00 60.22 94 PHE A CA 1
ATOM 710 C C . PHE A 1 94 ? -6.637 -12.786 -3.249 1.00 60.22 94 PHE A C 1
ATOM 712 O O . PHE A 1 94 ? -7.272 -13.843 -3.284 1.00 60.22 94 PHE A O 1
ATOM 719 N N . PRO A 1 95 ? -6.668 -11.909 -4.273 1.00 77.25 95 PRO A N 1
ATOM 720 C CA . PRO A 1 95 ? -5.906 -10.661 -4.417 1.00 77.25 95 PRO A CA 1
ATOM 721 C C . PRO A 1 95 ? -6.367 -9.525 -3.485 1.00 77.25 95 PRO A C 1
ATOM 723 O O . PRO A 1 95 ? -7.562 -9.379 -3.235 1.00 77.25 95 PRO A O 1
ATOM 726 N N . TYR A 1 96 ? -5.422 -8.690 -3.034 1.00 87.69 96 TYR A N 1
ATOM 727 C CA . TYR A 1 96 ? -5.722 -7.505 -2.228 1.00 87.69 96 TYR A CA 1
ATOM 728 C C . TYR A 1 96 ? -6.297 -6.400 -3.106 1.00 87.69 96 TYR A C 1
ATOM 730 O O . TYR A 1 96 ? -5.696 -6.046 -4.126 1.00 87.69 96 TYR A O 1
ATOM 738 N N . GLU A 1 97 ? -7.416 -5.813 -2.688 1.00 90.12 97 GLU A N 1
ATOM 739 C CA . GLU A 1 97 ? -8.002 -4.635 -3.322 1.00 90.12 97 GLU A CA 1
ATOM 740 C C . GLU A 1 97 ? -8.523 -3.672 -2.251 1.00 90.12 97 GLU A C 1
ATOM 742 O O . GLU A 1 97 ? -9.229 -4.092 -1.332 1.00 90.12 97 GLU A O 1
ATOM 747 N N . GLN A 1 98 ? -8.204 -2.387 -2.398 1.00 87.38 98 GLN A N 1
ATOM 748 C CA . GLN A 1 98 ? -8.657 -1.314 -1.516 1.00 87.38 98 GLN A CA 1
ATOM 749 C C . GLN A 1 98 ? -9.174 -0.136 -2.342 1.00 87.38 98 GLN A C 1
ATOM 751 O O . GLN A 1 98 ? -8.541 0.281 -3.316 1.00 87.38 98 GLN A O 1
ATOM 756 N N . VAL A 1 99 ? -10.327 0.398 -1.938 1.00 86.25 99 VAL A N 1
ATOM 757 C CA . VAL A 1 99 ? -10.878 1.649 -2.469 1.00 86.25 99 VAL A CA 1
ATOM 758 C C . VAL A 1 99 ? -10.225 2.825 -1.744 1.00 86.25 99 VAL A C 1
ATOM 760 O O . VAL A 1 99 ? -10.117 2.823 -0.521 1.00 86.25 99 VAL A O 1
ATOM 763 N N . LEU A 1 100 ? -9.806 3.832 -2.507 1.00 88.38 100 LEU A N 1
ATOM 764 C CA . LEU A 1 100 ? -9.264 5.100 -2.024 1.00 88.38 100 LEU A CA 1
ATOM 765 C C . LEU A 1 100 ? -10.341 6.170 -2.252 1.00 88.38 100 LEU A C 1
ATOM 767 O O . LEU A 1 100 ? -10.433 6.756 -3.332 1.00 88.38 100 LEU A O 1
ATOM 771 N N . TYR A 1 101 ? -11.221 6.359 -1.264 1.00 78.06 101 TYR A N 1
ATOM 772 C CA . TYR A 1 101 ? -12.453 7.152 -1.411 1.00 78.06 101 TYR A CA 1
ATOM 773 C C . TYR A 1 101 ? -12.224 8.628 -1.763 1.00 78.06 101 TYR A C 1
ATOM 775 O O . TYR A 1 101 ? -13.067 9.222 -2.432 1.00 78.06 101 TYR A O 1
ATOM 783 N N . ASP A 1 102 ? -11.077 9.193 -1.403 1.00 82.19 102 ASP A N 1
ATOM 784 C CA . ASP A 1 102 ? -10.720 10.582 -1.718 1.00 82.19 102 ASP A CA 1
ATOM 785 C C . ASP A 1 102 ? -9.722 10.703 -2.876 1.00 82.19 102 ASP A C 1
ATOM 787 O O . ASP A 1 102 ? -9.301 11.805 -3.231 1.00 82.19 102 ASP A O 1
ATOM 791 N N . GLY A 1 103 ? -9.349 9.569 -3.474 1.00 89.69 103 GLY A N 1
ATOM 792 C CA . GLY A 1 103 ? -8.204 9.478 -4.369 1.00 89.69 103 GLY A CA 1
ATOM 793 C C . GLY A 1 103 ? -6.876 9.785 -3.672 1.00 89.69 103 GLY A C 1
ATOM 794 O O . GLY A 1 103 ? -6.800 9.838 -2.444 1.00 89.69 103 GLY A O 1
ATOM 795 N N . LEU A 1 104 ? -5.817 9.982 -4.458 1.00 93.12 104 LEU A N 1
ATOM 796 C CA . LEU A 1 104 ? -4.511 10.394 -3.942 1.00 93.12 104 LEU A CA 1
ATOM 797 C C . LEU A 1 104 ? -4.373 11.917 -3.943 1.00 93.12 104 LEU A C 1
ATOM 799 O O . LEU A 1 104 ? -4.921 12.610 -4.803 1.00 93.12 104 LEU A O 1
ATOM 803 N N . ARG A 1 105 ? -3.594 12.437 -2.995 1.00 91.81 105 ARG A N 1
ATOM 804 C CA . ARG A 1 105 ? -3.210 13.849 -2.913 1.00 91.81 105 ARG A CA 1
ATOM 805 C C . ARG A 1 105 ? -1.691 13.967 -2.875 1.00 91.81 105 ARG A C 1
ATOM 807 O O . ARG A 1 105 ? -0.975 12.980 -2.691 1.00 91.81 105 ARG A O 1
ATOM 814 N N . ASN A 1 106 ? -1.204 15.191 -3.049 1.00 91.31 106 ASN A N 1
ATOM 815 C CA . ASN A 1 106 ? 0.201 15.474 -2.811 1.00 91.31 106 ASN A CA 1
ATOM 816 C C . ASN A 1 106 ? 0.589 15.043 -1.393 1.00 91.31 106 ASN A C 1
ATOM 818 O O . ASN A 1 106 ? -0.132 15.296 -0.429 1.00 91.31 106 ASN A O 1
ATOM 822 N N . GLN A 1 107 ? 1.736 14.387 -1.312 1.00 89.44 107 GLN A N 1
ATOM 823 C CA . GLN A 1 107 ? 2.330 13.755 -0.145 1.00 89.44 107 GLN A CA 1
ATOM 824 C C . GLN A 1 107 ? 1.478 12.668 0.539 1.00 89.44 107 GLN A C 1
ATOM 826 O O . GLN A 1 107 ? 1.766 12.293 1.672 1.00 89.44 107 GLN A O 1
ATOM 831 N N . THR A 1 108 ? 0.467 12.103 -0.132 1.00 90.94 108 THR A N 1
ATOM 832 C CA . THR A 1 108 ? -0.139 10.846 0.334 1.00 90.94 108 THR A CA 1
ATOM 833 C C . THR A 1 108 ? 0.918 9.742 0.330 1.00 90.94 108 THR A C 1
ATOM 835 O O . THR A 1 108 ? 1.568 9.515 -0.695 1.00 90.94 108 THR A O 1
ATOM 838 N N . VAL A 1 109 ? 1.059 9.030 1.449 1.00 93.56 109 VAL A N 1
ATOM 839 C CA . VAL A 1 109 ? 1.947 7.871 1.577 1.00 93.56 109 VAL A CA 1
ATOM 840 C C . VAL A 1 109 ? 1.115 6.599 1.637 1.00 93.56 109 VAL A C 1
ATOM 842 O O . VAL A 1 109 ? 0.258 6.434 2.498 1.00 93.56 109 VAL A O 1
ATOM 845 N N . ILE A 1 110 ? 1.382 5.679 0.715 1.00 95.12 110 ILE A N 1
ATOM 846 C CA . ILE A 1 110 ? 0.846 4.318 0.752 1.00 95.12 110 ILE A CA 1
ATOM 847 C C . ILE A 1 110 ? 1.932 3.420 1.332 1.00 95.12 110 ILE A C 1
ATOM 849 O O . ILE A 1 110 ? 2.959 3.228 0.679 1.00 95.12 110 ILE A O 1
ATOM 853 N N . THR A 1 111 ? 1.711 2.843 2.511 1.00 94.44 111 THR A N 1
ATOM 854 C CA . THR A 1 111 ? 2.633 1.862 3.103 1.00 94.44 111 THR A CA 1
ATOM 855 C C . THR A 1 111 ? 2.045 0.468 2.966 1.00 94.44 111 THR A C 1
ATOM 857 O O . THR A 1 111 ? 0.925 0.221 3.395 1.00 94.44 111 THR A O 1
ATOM 860 N N . ILE A 1 112 ? 2.802 -0.462 2.389 1.00 95.31 112 ILE A N 1
ATOM 861 C CA . ILE A 1 112 ? 2.434 -1.869 2.231 1.00 95.31 112 ILE A CA 1
ATOM 862 C C . ILE A 1 112 ? 3.475 -2.709 2.961 1.00 95.31 112 ILE A C 1
ATOM 864 O O . ILE A 1 112 ? 4.632 -2.779 2.547 1.00 95.31 112 ILE A O 1
ATOM 868 N N . GLN A 1 113 ? 3.049 -3.379 4.026 1.00 94.12 113 GLN A N 1
ATOM 869 C CA . GLN A 1 113 ? 3.834 -4.413 4.689 1.00 94.12 113 GLN A CA 1
ATOM 870 C C . GLN A 1 113 ? 3.366 -5.775 4.193 1.00 94.12 113 GLN A C 1
ATOM 872 O O . GLN A 1 113 ? 2.172 -6.103 4.209 1.00 94.12 113 GLN A O 1
ATOM 877 N N . GLY A 1 114 ? 4.313 -6.576 3.724 1.00 94.31 114 GLY A N 1
ATOM 878 C CA . GLY A 1 114 ? 4.015 -7.865 3.134 1.00 94.31 114 GLY A CA 1
ATOM 879 C C . GLY A 1 114 ? 5.171 -8.839 3.236 1.00 94.31 114 GLY A C 1
ATOM 880 O O . GLY A 1 114 ? 6.227 -8.543 3.781 1.00 94.31 114 GLY A O 1
ATOM 881 N N . GLN A 1 115 ? 4.951 -10.031 2.699 1.00 95.19 115 GLN A N 1
ATOM 882 C CA . GLN A 1 115 ? 5.966 -11.065 2.574 1.00 95.19 115 GLN A CA 1
ATOM 883 C C . GLN A 1 115 ? 5.887 -11.664 1.180 1.00 95.19 115 GLN A C 1
ATOM 885 O O . GLN A 1 115 ? 4.816 -12.072 0.727 1.00 95.19 115 GLN A O 1
ATOM 890 N N . VAL A 1 116 ? 7.023 -11.735 0.495 1.00 97.06 116 VAL A N 1
ATOM 891 C CA . VAL A 1 116 ? 7.103 -12.422 -0.795 1.00 97.06 116 VAL A CA 1
ATOM 892 C C . VAL A 1 116 ? 6.853 -13.911 -0.563 1.00 97.06 116 VAL A C 1
ATOM 894 O O . VAL A 1 116 ? 7.423 -14.500 0.360 1.00 97.06 116 VAL A O 1
ATOM 897 N N . LYS A 1 117 ? 6.019 -14.551 -1.387 1.00 94.62 117 LYS A N 1
ATOM 898 C CA . LYS A 1 117 ? 5.798 -15.998 -1.265 1.00 94.62 117 LYS A CA 1
ATOM 899 C C . LYS A 1 117 ? 7.103 -16.765 -1.542 1.00 94.62 117 LYS A C 1
ATOM 901 O O . LYS A 1 117 ? 7.930 -16.309 -2.335 1.00 94.62 117 LYS A O 1
ATOM 906 N N . PRO A 1 118 ? 7.318 -17.935 -0.916 1.00 93.69 118 PRO A N 1
ATOM 907 C CA . PRO A 1 118 ? 8.374 -18.845 -1.349 1.00 93.69 118 PRO A CA 1
ATOM 908 C C . PRO A 1 118 ? 8.211 -19.172 -2.840 1.00 93.69 118 PRO A C 1
ATOM 910 O O . PRO A 1 118 ? 7.087 -19.374 -3.295 1.00 93.69 118 PRO A O 1
ATOM 913 N N . ASN A 1 119 ? 9.317 -19.235 -3.585 1.00 93.38 119 ASN A N 1
ATOM 914 C CA . ASN A 1 119 ? 9.334 -19.530 -5.028 1.00 93.38 119 ASN A CA 1
ATOM 915 C C . ASN A 1 119 ? 8.530 -18.545 -5.903 1.00 93.38 119 ASN A C 1
ATOM 917 O O . ASN A 1 119 ? 7.981 -18.946 -6.925 1.00 93.38 119 ASN A O 1
ATOM 921 N N . ALA A 1 120 ? 8.433 -17.276 -5.496 1.00 96.50 120 ALA A N 1
ATOM 922 C CA . ALA A 1 120 ? 7.736 -16.247 -6.263 1.00 96.50 120 ALA A CA 1
ATOM 923 C C . ALA A 1 120 ? 8.295 -16.086 -7.688 1.00 96.50 120 ALA A C 1
ATOM 925 O O . ALA A 1 120 ? 9.503 -15.933 -7.858 1.00 96.50 120 ALA A O 1
ATOM 926 N N . ASP A 1 121 ? 7.410 -16.048 -8.689 1.00 97.31 121 ASP A N 1
ATOM 927 C CA . ASP A 1 121 ? 7.738 -15.643 -10.063 1.00 97.31 121 ASP A CA 1
ATOM 928 C C . ASP A 1 121 ? 7.646 -14.120 -10.188 1.00 97.31 121 ASP A C 1
ATOM 930 O O . ASP A 1 121 ? 8.598 -13.438 -10.581 1.00 97.31 121 ASP A O 1
ATOM 934 N N . ARG A 1 122 ? 6.496 -13.559 -9.797 1.00 98.00 122 ARG A N 1
ATOM 935 C CA . ARG A 1 122 ? 6.257 -12.112 -9.833 1.00 98.00 122 ARG A CA 1
ATOM 936 C C . ARG A 1 122 ? 5.118 -11.691 -8.919 1.00 98.00 122 ARG A C 1
ATOM 938 O O . ARG A 1 122 ? 4.156 -12.427 -8.711 1.00 98.00 122 ARG A O 1
ATOM 945 N N . PHE A 1 123 ? 5.144 -10.440 -8.483 1.00 98.19 123 PHE A N 1
ATOM 946 C CA . PHE A 1 123 ? 3.956 -9.773 -7.949 1.00 98.19 123 PHE A CA 1
ATOM 947 C C . PHE A 1 123 ? 3.812 -8.384 -8.553 1.00 98.19 123 PHE A C 1
ATOM 949 O O . PHE A 1 123 ? 4.716 -7.893 -9.227 1.00 98.19 123 PHE A O 1
ATOM 956 N N . HIS A 1 124 ? 2.653 -7.763 -8.377 1.00 98.50 124 HIS A N 1
ATOM 957 C CA . HIS A 1 124 ? 2.450 -6.397 -8.821 1.00 98.50 124 HIS A CA 1
ATOM 958 C C . HIS A 1 124 ? 1.535 -5.605 -7.900 1.00 98.50 124 HIS A C 1
ATOM 960 O O . HIS A 1 124 ? 0.594 -6.135 -7.305 1.00 98.50 124 HIS A O 1
ATOM 966 N N . ILE A 1 125 ? 1.819 -4.311 -7.848 1.00 98.62 125 ILE A N 1
ATOM 967 C CA . ILE A 1 125 ? 1.035 -3.285 -7.181 1.00 98.62 125 ILE A CA 1
ATOM 968 C C . ILE A 1 125 ? 0.539 -2.341 -8.273 1.00 98.62 125 ILE A C 1
ATOM 970 O O . ILE A 1 125 ? 1.335 -1.857 -9.077 1.00 98.62 125 ILE A O 1
ATOM 974 N N . ASN A 1 126 ? -0.769 -2.098 -8.313 1.00 98.69 126 ASN A N 1
ATOM 975 C CA . ASN A 1 126 ? -1.376 -1.182 -9.273 1.00 98.69 126 ASN A CA 1
ATOM 976 C C . ASN A 1 126 ? -2.157 -0.091 -8.552 1.00 98.69 126 ASN A C 1
ATOM 978 O O . ASN A 1 126 ? -2.994 -0.392 -7.696 1.00 98.69 126 ASN A O 1
ATOM 982 N N . LEU A 1 127 ? -1.939 1.146 -8.986 1.00 98.62 127 LEU A N 1
ATOM 983 C CA . LEU A 1 127 ? -2.775 2.297 -8.678 1.00 98.62 127 LEU A CA 1
ATOM 984 C C . LEU A 1 127 ? -3.665 2.588 -9.884 1.00 98.62 127 LEU A C 1
ATOM 986 O O . LEU A 1 127 ? -3.165 2.832 -10.984 1.00 98.62 127 LEU A O 1
ATOM 990 N N . HIS A 1 128 ? -4.979 2.527 -9.690 1.00 98.38 128 HIS A N 1
ATOM 991 C CA . HIS A 1 128 ? -5.963 2.606 -10.767 1.00 98.38 128 HIS A CA 1
ATOM 992 C C . HIS A 1 128 ? -6.725 3.925 -10.751 1.00 98.38 128 HIS A C 1
ATOM 994 O O . HIS A 1 128 ? -7.183 4.376 -9.697 1.00 98.38 128 HIS A O 1
ATOM 1000 N N . LYS A 1 129 ? -6.940 4.462 -11.951 1.00 97.31 129 LYS A N 1
ATOM 1001 C CA . LYS A 1 129 ? -7.941 5.481 -12.261 1.00 97.31 129 LYS A CA 1
ATOM 1002 C C . LYS A 1 129 ? -8.990 4.811 -13.143 1.00 97.31 129 LYS A C 1
ATOM 1004 O O . LYS A 1 129 ? -8.735 4.553 -14.316 1.00 97.31 129 LYS A O 1
ATOM 1009 N N . ASP A 1 130 ? -10.155 4.510 -12.582 1.00 94.19 130 ASP A N 1
ATOM 1010 C CA . ASP A 1 130 ? -11.208 3.758 -13.272 1.00 94.19 130 ASP A CA 1
ATOM 1011 C C . ASP A 1 130 ? -10.681 2.410 -13.817 1.00 94.19 130 ASP A C 1
ATOM 1013 O O . ASP A 1 130 ? -10.297 1.536 -13.038 1.00 94.19 130 ASP A O 1
ATOM 1017 N N . ASN A 1 131 ? -10.639 2.248 -15.145 1.00 95.06 131 ASN A N 1
ATOM 1018 C CA . ASN A 1 131 ? -10.119 1.061 -15.836 1.00 95.06 131 ASN A CA 1
ATOM 1019 C C . ASN A 1 131 ? -8.638 1.181 -16.246 1.00 95.06 131 ASN A C 1
ATOM 1021 O O . ASN A 1 131 ? -8.061 0.212 -16.748 1.00 95.06 131 ASN A O 1
ATOM 1025 N N . ASP A 1 132 ? -8.037 2.356 -16.066 1.00 98.00 132 ASP A N 1
ATOM 1026 C CA . ASP A 1 132 ? -6.644 2.632 -16.396 1.00 98.00 132 ASP A CA 1
ATOM 1027 C C . ASP A 1 132 ? -5.738 2.382 -15.182 1.00 98.00 132 ASP A C 1
ATOM 1029 O O . ASP A 1 132 ? -6.132 2.560 -14.027 1.00 98.00 132 ASP A O 1
ATOM 1033 N N . ILE A 1 133 ? -4.485 2.006 -15.444 1.00 98.69 133 ILE A N 1
ATOM 1034 C CA . ILE A 1 133 ? -3.453 1.843 -14.417 1.00 98.69 133 ILE A CA 1
ATOM 1035 C C . ILE A 1 133 ? -2.531 3.056 -14.497 1.00 98.69 133 ILE A C 1
ATOM 1037 O O . ILE A 1 133 ? -1.735 3.176 -15.429 1.00 98.69 133 ILE A O 1
ATOM 1041 N N . ALA A 1 134 ? -2.635 3.949 -13.515 1.00 98.69 134 ALA A N 1
ATOM 1042 C CA . ALA A 1 134 ? -1.781 5.126 -13.404 1.00 98.69 134 ALA A CA 1
ATOM 1043 C C . ALA A 1 134 ? -0.337 4.733 -13.081 1.00 98.69 134 ALA A C 1
ATOM 1045 O O . ALA A 1 134 ? 0.593 5.274 -13.675 1.00 98.69 134 ALA A O 1
ATOM 1046 N N . PHE A 1 135 ? -0.161 3.753 -12.196 1.00 98.88 135 PHE A N 1
ATOM 1047 C CA . PHE A 1 135 ? 1.145 3.221 -11.832 1.00 98.88 135 PHE A CA 1
ATOM 1048 C C . PHE A 1 135 ? 1.069 1.709 -11.652 1.00 98.88 135 PHE A C 1
ATOM 1050 O O . PHE A 1 135 ? 0.330 1.214 -10.802 1.00 98.88 135 PHE A O 1
ATOM 1057 N N . HIS A 1 136 ? 1.816 0.987 -12.481 1.00 98.88 136 HIS A N 1
ATOM 1058 C CA . HIS A 1 136 ? 2.072 -0.441 -12.375 1.00 98.88 136 HIS A CA 1
ATOM 1059 C C . HIS A 1 136 ? 3.489 -0.627 -11.854 1.00 98.88 136 HIS A C 1
ATOM 1061 O O . HIS A 1 136 ? 4.432 -0.202 -12.512 1.00 98.88 136 HIS A O 1
ATOM 1067 N N . PHE A 1 137 ? 3.638 -1.278 -10.708 1.00 98.88 137 PHE A N 1
ATOM 1068 C CA . PHE A 1 137 ? 4.921 -1.677 -10.142 1.00 98.88 137 PHE A CA 1
ATOM 1069 C C . PHE A 1 137 ? 4.973 -3.201 -10.115 1.00 98.88 137 PHE A C 1
ATOM 1071 O O . PHE A 1 137 ? 4.179 -3.825 -9.411 1.00 98.88 137 PHE A O 1
ATOM 1078 N N . ASN A 1 138 ? 5.863 -3.814 -10.896 1.00 98.75 138 ASN A N 1
ATOM 1079 C CA . ASN A 1 138 ? 5.887 -5.263 -11.087 1.00 98.75 138 ASN A CA 1
ATOM 1080 C C . ASN A 1 138 ? 7.292 -5.857 -10.934 1.00 98.75 138 ASN A C 1
ATOM 1082 O O . ASN A 1 138 ? 8.007 -6.011 -11.927 1.00 98.75 138 ASN A O 1
ATOM 1086 N N . PRO A 1 139 ? 7.667 -6.243 -9.704 1.00 98.56 139 PRO A N 1
ATOM 1087 C CA . PRO A 1 139 ? 8.838 -7.072 -9.460 1.00 98.56 139 PRO A CA 1
ATOM 1088 C C . PRO A 1 139 ? 8.675 -8.462 -10.077 1.00 98.56 139 PRO A C 1
ATOM 1090 O O . PRO A 1 139 ? 7.675 -9.149 -9.844 1.00 98.56 139 PRO A O 1
ATOM 1093 N N . ARG A 1 140 ? 9.674 -8.868 -10.858 1.00 98.44 140 ARG A N 1
ATOM 1094 C CA . ARG A 1 140 ? 9.830 -10.184 -11.482 1.00 98.44 140 ARG A CA 1
ATOM 1095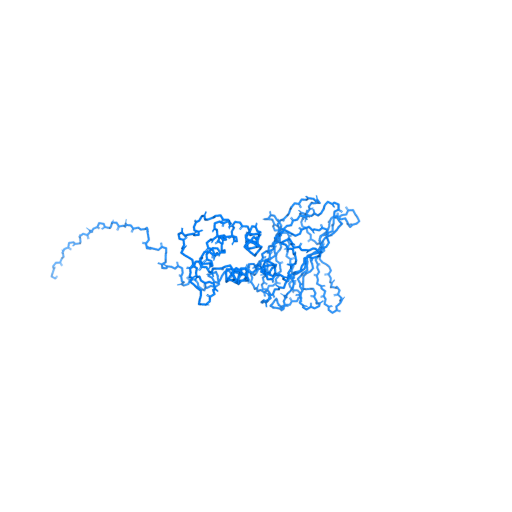 C C . ARG A 1 140 ? 11.134 -10.779 -10.962 1.00 98.44 140 ARG A C 1
ATOM 1097 O O . ARG A 1 140 ? 12.195 -10.177 -11.117 1.00 98.44 140 ARG A O 1
ATOM 1104 N N . PHE A 1 141 ? 11.051 -11.940 -10.321 1.00 98.00 141 PHE A N 1
ATOM 1105 C CA . PHE A 1 141 ? 12.205 -12.593 -9.697 1.00 98.00 141 PHE A CA 1
ATOM 1106 C C . PHE A 1 141 ? 13.064 -13.353 -10.709 1.00 98.00 141 PHE A C 1
ATOM 1108 O O . PHE A 1 141 ? 14.218 -13.659 -10.421 1.00 98.00 141 PHE A O 1
ATOM 1115 N N . ASN A 1 142 ? 12.511 -13.649 -11.886 1.00 95.00 142 ASN A N 1
ATOM 1116 C CA . ASN A 1 142 ? 13.242 -14.236 -12.995 1.00 95.00 142 ASN A CA 1
ATOM 1117 C C . ASN A 1 142 ? 12.634 -13.797 -14.334 1.00 95.00 142 ASN A C 1
ATOM 1119 O O . ASN A 1 142 ? 11.542 -14.210 -14.713 1.00 95.00 142 ASN A O 1
ATOM 1123 N N . GLU A 1 143 ? 13.369 -12.978 -15.071 1.00 94.88 143 GLU A N 1
ATOM 112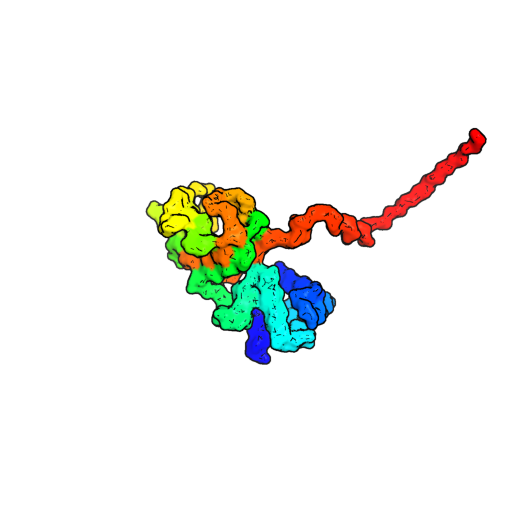4 C CA . GLU A 1 143 ? 13.135 -12.690 -16.476 1.00 94.88 143 GLU A CA 1
ATOM 1125 C C . GLU A 1 143 ? 14.439 -12.949 -17.231 1.00 94.88 143 GLU A C 1
ATOM 1127 O O . GLU A 1 143 ? 15.387 -12.167 -17.160 1.00 94.88 143 GLU A O 1
ATOM 1132 N N . ASN A 1 144 ? 14.508 -14.092 -17.919 1.00 93.81 144 ASN A N 1
ATOM 1133 C CA . ASN A 1 144 ? 15.706 -14.552 -18.631 1.00 93.81 144 ASN A CA 1
ATOM 1134 C C . ASN A 1 144 ? 16.966 -14.600 -17.742 1.00 93.81 144 ASN A C 1
ATOM 1136 O O . ASN A 1 144 ? 18.049 -14.207 -18.168 1.00 93.81 144 ASN A O 1
ATOM 1140 N N . GLY A 1 145 ? 16.818 -15.064 -16.497 1.00 93.75 145 GLY A N 1
ATOM 1141 C CA . GLY A 1 145 ? 17.907 -15.180 -15.526 1.00 93.75 145 GLY A CA 1
ATOM 1142 C C . GLY A 1 145 ? 18.179 -13.913 -14.713 1.00 93.75 145 GLY A C 1
ATOM 1143 O O . GLY A 1 145 ? 19.027 -13.949 -13.827 1.00 93.75 145 GLY A O 1
ATOM 1144 N N . ASN A 1 146 ? 17.455 -12.818 -14.967 1.00 94.44 146 ASN A N 1
ATOM 1145 C CA . ASN A 1 146 ? 17.639 -11.548 -14.266 1.00 94.44 146 ASN A CA 1
ATOM 1146 C C . ASN A 1 146 ? 16.438 -11.199 -13.386 1.00 94.44 146 ASN A C 1
ATOM 1148 O O . ASN A 1 146 ? 15.289 -11.465 -13.736 1.00 94.44 146 ASN A O 1
ATOM 1152 N N . GLN A 1 147 ? 16.706 -10.545 -12.260 1.00 97.25 147 GLN A N 1
ATOM 1153 C CA . GLN A 1 147 ? 15.678 -9.896 -11.453 1.00 97.25 147 GLN A CA 1
ATOM 1154 C C . GLN A 1 147 ? 15.425 -8.492 -11.999 1.00 97.25 147 GLN A C 1
ATOM 1156 O O . GLN A 1 147 ? 16.366 -7.728 -12.208 1.00 97.25 147 GLN A O 1
ATOM 1161 N N . VAL A 1 148 ? 14.160 -8.144 -12.231 1.00 97.88 148 VAL A N 1
ATOM 1162 C CA . VAL A 1 148 ? 13.778 -6.840 -12.793 1.00 97.88 148 VAL A CA 1
ATOM 1163 C C . VAL A 1 148 ? 12.514 -6.319 -12.127 1.00 97.88 148 VAL A C 1
ATOM 1165 O O . VAL A 1 148 ? 11.630 -7.090 -11.757 1.00 97.88 148 VAL A O 1
ATOM 1168 N N . ILE A 1 149 ? 12.384 -5.000 -12.005 1.00 98.56 149 ILE A N 1
ATOM 1169 C CA . ILE A 1 149 ? 11.104 -4.365 -11.674 1.00 98.56 149 ILE A CA 1
ATOM 1170 C C . ILE A 1 149 ? 10.668 -3.563 -12.884 1.00 98.56 149 ILE A C 1
ATOM 1172 O O . ILE A 1 149 ? 11.309 -2.584 -13.256 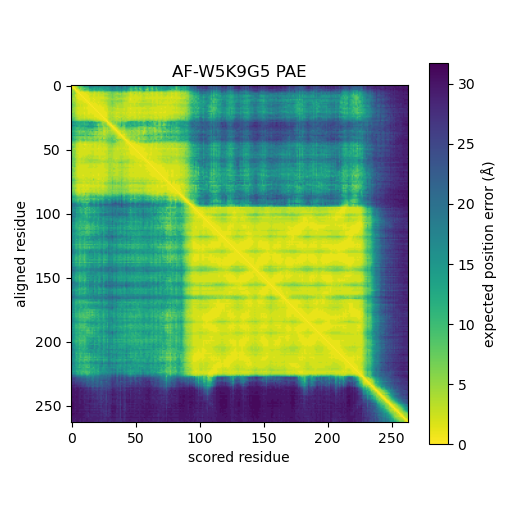1.00 98.56 149 ILE A O 1
ATOM 1176 N N . VAL A 1 150 ? 9.555 -3.974 -13.478 1.00 98.62 150 VAL A N 1
ATOM 1177 C CA . VAL A 1 150 ? 8.927 -3.222 -14.560 1.00 98.62 150 VAL A CA 1
ATOM 1178 C C . VAL A 1 150 ? 8.005 -2.178 -13.951 1.00 98.62 150 VAL A C 1
ATOM 1180 O O . VAL A 1 150 ? 7.120 -2.526 -13.162 1.00 98.62 150 VAL A O 1
ATOM 1183 N N . ARG A 1 151 ? 8.187 -0.909 -14.334 1.00 98.75 151 ARG A N 1
ATOM 1184 C CA . ARG A 1 151 ? 7.205 0.150 -14.083 1.00 98.75 151 ARG A CA 1
ATOM 1185 C C . ARG A 1 151 ? 6.554 0.596 -15.374 1.00 98.75 151 ARG A C 1
ATOM 1187 O O . ARG A 1 151 ? 7.219 0.718 -16.400 1.00 98.75 151 ARG A O 1
ATOM 1194 N N . ASN A 1 152 ? 5.249 0.827 -15.334 1.00 98.81 152 ASN A N 1
ATOM 1195 C CA . ASN A 1 152 ? 4.513 1.289 -16.505 1.00 98.81 152 ASN A CA 1
ATOM 1196 C C . ASN A 1 152 ? 3.180 1.946 -16.110 1.00 98.81 152 ASN A C 1
ATOM 1198 O O . ASN A 1 152 ? 2.765 1.904 -14.952 1.00 98.81 152 ASN A O 1
ATOM 1202 N N . SER A 1 153 ? 2.477 2.487 -17.097 1.00 98.81 153 SER A N 1
ATOM 1203 C CA . SER A 1 153 ? 1.070 2.868 -17.019 1.00 98.81 153 SER A CA 1
ATOM 1204 C C . SER A 1 153 ? 0.290 2.147 -18.120 1.00 98.81 153 SER A C 1
ATOM 1206 O O . SER A 1 153 ? 0.838 1.768 -19.158 1.00 98.81 153 SER A O 1
ATOM 1208 N N . LYS A 1 154 ? -1.007 1.941 -17.894 1.00 98.56 154 LYS A N 1
ATOM 1209 C CA . LYS A 1 154 ? -1.921 1.351 -18.874 1.00 98.56 154 LYS A CA 1
ATOM 1210 C C . LYS A 1 154 ? -3.076 2.310 -19.109 1.00 98.56 154 LYS A C 1
ATOM 1212 O O . LYS A 1 154 ? -3.828 2.567 -18.174 1.00 98.56 154 LYS A O 1
ATOM 1217 N N . ARG A 1 155 ? -3.235 2.809 -20.336 1.00 96.06 155 ARG A N 1
ATOM 1218 C CA . ARG A 1 155 ? -4.334 3.709 -20.716 1.00 96.06 155 ARG A CA 1
ATOM 1219 C C . ARG A 1 155 ? -5.126 3.136 -21.872 1.00 96.06 155 ARG A C 1
ATOM 1221 O O . ARG A 1 155 ? -4.543 2.694 -22.860 1.00 96.06 155 ARG A O 1
ATOM 1228 N N . ARG A 1 156 ? -6.457 3.172 -21.776 1.00 93.00 156 ARG A N 1
ATOM 1229 C CA . ARG A 1 156 ? -7.368 2.674 -22.824 1.00 93.00 156 ARG A CA 1
ATOM 1230 C C . ARG A 1 156 ? -6.992 1.263 -23.283 1.00 93.00 156 ARG A C 1
ATOM 1232 O O . ARG A 1 156 ? -6.947 0.986 -24.474 1.00 93.00 156 ARG A O 1
ATOM 1239 N N . TYR A 1 157 ? -6.700 0.389 -22.321 1.00 91.62 157 TYR A N 1
ATOM 1240 C CA . TYR A 1 157 ? -6.277 -1.004 -22.521 1.00 91.62 157 TYR A CA 1
ATOM 1241 C C . TYR A 1 157 ? -4.857 -1.235 -23.065 1.00 91.62 157 TYR A C 1
ATOM 1243 O O . TYR A 1 157 ? -4.420 -2.388 -23.071 1.00 91.62 157 TYR A O 1
ATOM 1251 N N . PHE A 1 158 ? -4.101 -0.194 -23.413 1.00 97.44 158 PHE A N 1
ATOM 1252 C CA . PHE A 1 158 ? -2.735 -0.323 -23.923 1.00 97.44 158 PHE A CA 1
ATOM 1253 C C . PHE A 1 158 ? -1.702 0.016 -22.853 1.00 97.44 158 PHE A C 1
ATOM 1255 O O . PHE A 1 158 ? -1.844 1.000 -22.127 1.00 97.44 158 PHE A O 1
ATOM 1262 N N . TRP A 1 159 ? -0.667 -0.817 -22.754 1.00 98.38 159 TRP A N 1
ATOM 1263 C CA . TRP A 1 159 ? 0.527 -0.501 -21.977 1.00 98.38 159 TRP A CA 1
ATOM 1264 C C . TRP A 1 159 ? 1.337 0.574 -22.697 1.00 98.38 159 TRP A C 1
ATOM 1266 O O . TRP A 1 159 ? 1.454 0.549 -23.921 1.00 98.38 159 TRP A O 1
ATOM 1276 N N . GLU A 1 160 ? 1.883 1.512 -21.936 1.00 98.56 160 GLU A N 1
ATOM 1277 C CA . GLU A 1 160 ? 2.806 2.516 -22.456 1.00 98.56 160 GLU A CA 1
ATOM 1278 C C . GLU A 1 160 ? 4.255 1.981 -22.444 1.00 98.56 160 GLU A C 1
ATOM 1280 O O . GLU A 1 160 ? 4.482 0.773 -22.338 1.00 98.56 160 GLU A O 1
ATOM 1285 N N . ALA A 1 161 ? 5.254 2.856 -22.588 1.00 98.38 161 ALA A N 1
ATOM 1286 C CA . ALA A 1 161 ? 6.661 2.458 -22.543 1.00 98.38 161 ALA A CA 1
ATOM 1287 C C . ALA A 1 161 ? 7.058 1.954 -21.143 1.00 98.38 161 ALA A C 1
ATOM 1289 O O . ALA A 1 161 ? 6.754 2.600 -20.138 1.00 98.38 161 ALA A O 1
ATOM 1290 N N . GLU A 1 162 ? 7.738 0.813 -21.068 1.00 98.56 162 GLU A N 1
ATOM 1291 C CA . GLU A 1 162 ? 8.243 0.274 -19.802 1.00 98.56 162 GLU A CA 1
ATOM 1292 C C . GLU A 1 162 ? 9.475 1.050 -19.317 1.00 98.56 162 GLU A C 1
ATOM 1294 O O . GLU A 1 162 ? 10.335 1.416 -20.112 1.00 98.56 162 GLU A O 1
ATOM 1299 N N . GLU A 1 163 ? 9.576 1.240 -18.004 1.00 98.56 163 GLU A N 1
ATOM 1300 C CA . GLU A 1 163 ? 10.797 1.668 -17.313 1.00 98.56 163 GLU A CA 1
ATOM 1301 C C . GLU A 1 163 ? 11.318 0.500 -16.475 1.00 98.56 163 GLU A C 1
ATOM 1303 O O . GLU A 1 163 ? 10.538 -0.198 -15.815 1.00 98.56 163 GLU A O 1
ATOM 1308 N N . ARG A 1 164 ? 12.627 0.254 -16.520 1.00 97.75 164 ARG A N 1
ATOM 1309 C CA . ARG A 1 164 ? 13.258 -0.971 -15.986 1.00 97.75 164 ARG A CA 1
ATOM 1310 C C . ARG A 1 164 ? 14.543 -0.701 -15.206 1.00 97.75 164 ARG A C 1
ATOM 1312 O O . ARG A 1 164 ? 15.055 -1.589 -14.533 1.00 97.75 164 ARG A O 1
ATOM 1319 N N . GLU A 1 165 ? 15.050 0.519 -15.294 1.00 93.56 165 GLU A N 1
ATOM 1320 C CA . GLU A 1 165 ? 16.319 0.975 -14.750 1.00 93.56 165 GLU A CA 1
ATOM 1321 C C . GLU A 1 165 ? 16.243 1.049 -13.225 1.00 93.56 165 GLU A C 1
ATOM 1323 O O . GLU A 1 165 ? 15.400 1.759 -12.674 1.00 93.56 165 GLU A O 1
ATOM 1328 N N . LEU A 1 166 ? 17.116 0.317 -12.536 1.00 92.12 166 LEU A N 1
ATOM 1329 C CA . LEU A 1 166 ? 17.157 0.233 -11.076 1.00 92.12 166 LEU A CA 1
ATOM 1330 C C . LEU A 1 166 ? 18.602 0.121 -10.610 1.00 92.12 166 LEU A C 1
ATOM 1332 O O . LEU A 1 166 ? 19.430 -0.487 -11.287 1.00 92.12 166 LEU A O 1
ATOM 1336 N N . CYS A 1 167 ? 18.879 0.640 -9.418 1.00 89.81 167 CYS A N 1
ATOM 1337 C CA . CYS A 1 167 ? 20.180 0.465 -8.778 1.00 89.81 167 CYS A CA 1
ATOM 1338 C C . CYS A 1 167 ? 20.340 -0.936 -8.161 1.00 89.81 167 CYS A C 1
ATOM 1340 O O . CYS A 1 167 ? 21.452 -1.451 -8.094 1.00 89.81 167 CYS A O 1
ATOM 1342 N N . PHE A 1 168 ? 19.243 -1.549 -7.704 1.00 95.38 168 PHE A N 1
ATOM 1343 C CA . PHE A 1 168 ? 19.220 -2.871 -7.072 1.00 95.38 168 PHE A CA 1
ATOM 1344 C C . PHE A 1 168 ? 17.801 -3.469 -7.072 1.00 95.38 168 PHE A C 1
ATOM 1346 O O . PHE A 1 168 ? 16.820 -2.774 -7.348 1.00 95.38 168 PHE A O 1
ATOM 1353 N N . PHE A 1 169 ? 17.687 -4.763 -6.751 1.00 97.88 169 PHE A N 1
ATOM 1354 C CA . PHE A 1 169 ? 16.414 -5.465 -6.569 1.00 97.88 169 PHE A CA 1
ATOM 1355 C C . PHE A 1 169 ? 16.211 -5.796 -5.075 1.00 97.88 169 PHE A C 1
ATOM 1357 O O . PHE A 1 169 ? 16.955 -6.617 -4.541 1.00 97.88 169 PHE A O 1
ATOM 1364 N N . PRO A 1 170 ? 15.235 -5.184 -4.377 1.00 97.69 170 PRO A N 1
ATOM 1365 C CA . PRO A 1 170 ? 15.146 -5.250 -2.914 1.00 97.69 170 PRO A CA 1
ATOM 1366 C C . PRO A 1 170 ? 14.391 -6.474 -2.376 1.00 97.69 170 PRO A C 1
ATOM 1368 O O . PRO A 1 170 ? 14.332 -6.682 -1.169 1.00 97.69 170 PRO A O 1
ATOM 1371 N N . PHE A 1 171 ? 13.764 -7.284 -3.233 1.00 98.12 171 PHE A N 1
ATOM 1372 C CA . PHE A 1 171 ? 12.876 -8.353 -2.776 1.00 98.12 171 PHE A CA 1
ATOM 1373 C C . PHE A 1 171 ? 13.573 -9.710 -2.745 1.00 98.12 171 PHE A C 1
ATOM 1375 O O . PHE A 1 171 ? 14.245 -10.106 -3.693 1.00 98.12 171 PHE A O 1
ATOM 1382 N N . THR A 1 172 ? 13.320 -10.484 -1.690 1.00 97.62 172 THR A N 1
ATOM 1383 C CA . THR A 1 172 ? 13.806 -11.865 -1.562 1.00 97.62 172 THR A CA 1
ATOM 1384 C C . THR A 1 172 ? 12.625 -12.818 -1.347 1.00 97.62 172 THR A C 1
ATOM 1386 O O . THR A 1 172 ? 11.822 -12.575 -0.441 1.00 97.62 172 THR A O 1
ATOM 1389 N N . PRO A 1 173 ? 12.492 -13.915 -2.122 1.00 97.62 173 PRO A N 1
ATOM 1390 C CA . PRO A 1 173 ? 11.448 -14.914 -1.899 1.00 97.62 173 PRO A CA 1
ATOM 1391 C C . PRO A 1 173 ? 11.412 -15.420 -0.452 1.00 97.62 173 PRO A C 1
ATOM 1393 O O . PRO A 1 173 ? 12.440 -15.744 0.139 1.00 97.62 173 PRO A O 1
ATOM 1396 N N . GLY A 1 174 ? 10.214 -15.480 0.132 1.00 95.50 174 GLY A N 1
ATOM 1397 C CA . GLY A 1 174 ? 10.002 -15.900 1.518 1.00 95.50 174 GLY A CA 1
ATOM 1398 C C . GLY A 1 174 ? 10.326 -14.848 2.585 1.00 95.50 174 GLY A C 1
ATOM 1399 O O . GLY A 1 174 ? 10.076 -15.116 3.761 1.00 95.50 174 GLY A O 1
ATOM 1400 N N . LYS A 1 175 ? 10.847 -13.665 2.231 1.00 97.25 175 LYS A N 1
ATOM 1401 C CA . LYS A 1 175 ? 11.189 -12.605 3.194 1.00 97.25 175 LYS A CA 1
ATOM 1402 C C . LYS A 1 175 ? 10.100 -11.529 3.299 1.00 97.25 175 LYS A C 1
ATOM 1404 O O . LYS A 1 175 ? 9.392 -11.279 2.315 1.00 97.25 175 LYS A O 1
ATOM 1409 N N . PRO A 1 176 ? 9.927 -10.928 4.494 1.00 97.44 176 PRO A N 1
ATOM 1410 C CA . PRO A 1 176 ? 9.080 -9.757 4.662 1.00 97.44 176 PRO A CA 1
ATOM 1411 C C . PRO A 1 176 ? 9.707 -8.535 3.980 1.00 97.44 176 PRO A C 1
ATOM 1413 O O . PRO A 1 176 ? 10.916 -8.508 3.766 1.00 97.44 176 PRO A O 1
ATOM 1416 N N . PHE A 1 177 ? 8.879 -7.546 3.665 1.00 97.88 177 PHE A N 1
ATOM 1417 C CA . PHE A 1 177 ? 9.293 -6.232 3.186 1.00 97.88 177 PHE A CA 1
ATOM 1418 C C . PHE A 1 177 ? 8.298 -5.167 3.657 1.00 97.88 177 PHE A C 1
ATOM 1420 O O . PHE A 1 177 ? 7.110 -5.448 3.865 1.00 97.88 177 PHE A O 1
ATOM 1427 N N . GLN A 1 178 ? 8.766 -3.928 3.743 1.00 97.38 178 GLN A N 1
ATOM 1428 C CA . GLN A 1 178 ? 7.935 -2.737 3.828 1.00 97.38 178 GLN A CA 1
ATOM 1429 C C . GLN A 1 178 ? 8.179 -1.861 2.603 1.00 97.38 178 GLN A C 1
ATOM 1431 O O . GLN A 1 178 ? 9.274 -1.343 2.412 1.00 97.38 178 GLN A O 1
ATOM 1436 N N . LEU A 1 179 ? 7.144 -1.654 1.796 1.00 98.31 179 LEU A N 1
ATOM 1437 C CA . LEU A 1 179 ? 7.175 -0.766 0.641 1.00 98.31 179 LEU A CA 1
ATOM 1438 C C . LEU A 1 179 ? 6.380 0.502 0.945 1.00 98.31 179 LEU A C 1
ATOM 1440 O O . LEU A 1 179 ? 5.252 0.419 1.422 1.00 98.31 179 LEU A O 1
ATOM 1444 N N . LYS A 1 180 ? 6.942 1.667 0.628 1.00 97.69 180 LYS A N 1
ATOM 1445 C CA . LYS A 1 180 ? 6.259 2.961 0.699 1.00 97.69 180 LYS A CA 1
ATOM 1446 C C . LYS A 1 180 ? 6.192 3.593 -0.683 1.00 97.69 180 LYS A C 1
ATOM 1448 O O . LYS A 1 180 ? 7.198 3.645 -1.385 1.00 97.69 180 LYS A O 1
ATOM 1453 N N . ILE A 1 181 ? 5.017 4.090 -1.060 1.00 98.19 181 ILE A N 1
ATOM 1454 C CA . ILE A 1 181 ? 4.803 4.901 -2.262 1.00 98.19 181 ILE A CA 1
ATOM 1455 C C . ILE A 1 181 ? 4.366 6.288 -1.804 1.00 98.19 181 ILE A C 1
ATOM 1457 O O . ILE A 1 181 ? 3.232 6.467 -1.364 1.00 98.19 181 ILE A O 1
ATOM 1461 N N . LEU A 1 182 ? 5.257 7.266 -1.922 1.00 96.75 182 LEU A N 1
ATOM 1462 C CA . LEU A 1 182 ? 4.936 8.674 -1.730 1.00 96.75 182 LEU A CA 1
ATOM 1463 C C . LEU A 1 182 ? 4.413 9.241 -3.052 1.00 96.75 182 LEU A C 1
ATOM 1465 O O . LEU A 1 182 ? 5.144 9.299 -4.041 1.00 96.75 182 LEU A O 1
ATOM 1469 N N . CYS A 1 183 ? 3.158 9.676 -3.071 1.00 96.94 183 CYS A N 1
ATOM 1470 C CA . CYS A 1 183 ? 2.602 10.441 -4.178 1.00 96.94 183 CYS A CA 1
ATOM 1471 C C . CYS A 1 183 ? 3.013 11.906 -4.029 1.00 96.94 183 CYS A C 1
ATOM 1473 O O . CYS A 1 183 ? 2.705 12.522 -3.017 1.00 96.94 183 CYS A O 1
ATOM 1475 N N . THR A 1 184 ? 3.678 12.488 -5.022 1.00 95.19 184 THR A N 1
ATOM 1476 C CA . THR A 1 184 ? 3.941 13.937 -5.075 1.00 95.19 184 THR A CA 1
ATOM 1477 C C . THR A 1 184 ? 3.085 14.597 -6.161 1.00 95.19 184 THR A C 1
ATOM 1479 O O . THR A 1 184 ? 2.297 13.917 -6.822 1.00 95.19 184 THR A O 1
ATOM 1482 N N . ASP A 1 185 ? 3.243 15.900 -6.396 1.00 93.00 185 ASP A N 1
ATOM 1483 C CA . ASP A 1 185 ? 2.572 16.597 -7.505 1.00 93.00 185 ASP A CA 1
ATOM 1484 C C . ASP A 1 185 ? 3.029 16.122 -8.898 1.00 93.00 185 ASP A C 1
ATOM 1486 O O . ASP A 1 185 ? 2.299 16.272 -9.880 1.00 93.00 185 ASP A O 1
ATOM 1490 N N . SER A 1 186 ? 4.230 15.547 -9.016 1.00 96.00 186 SER A N 1
ATOM 1491 C CA . SER A 1 186 ? 4.844 15.226 -10.313 1.00 96.00 186 SER A CA 1
ATOM 1492 C C . SER A 1 186 ? 5.168 13.747 -10.520 1.00 96.00 186 SER A C 1
ATOM 1494 O O . SER A 1 186 ? 5.229 13.303 -11.670 1.00 96.00 186 SER A O 1
ATOM 1496 N N . GLU A 1 187 ? 5.366 12.984 -9.447 1.00 98.06 187 GLU A N 1
ATOM 1497 C CA . GLU A 1 187 ? 5.866 11.608 -9.493 1.00 98.06 187 GLU A CA 1
ATOM 1498 C C . GLU A 1 187 ? 5.455 10.774 -8.273 1.00 98.06 187 GLU A C 1
ATOM 1500 O O . GLU A 1 187 ? 5.136 11.310 -7.207 1.00 98.06 187 GLU A O 1
ATOM 1505 N N . TYR A 1 188 ? 5.518 9.451 -8.416 1.00 98.56 188 TYR A N 1
ATOM 1506 C CA . TYR A 1 188 ? 5.568 8.521 -7.290 1.00 98.56 188 TYR A CA 1
ATOM 1507 C C . TYR A 1 188 ? 7.020 8.264 -6.911 1.00 98.56 188 TYR A C 1
ATOM 1509 O O . TYR A 1 188 ? 7.829 7.923 -7.775 1.00 98.56 188 TYR A O 1
ATOM 1517 N N . ARG A 1 189 ? 7.339 8.360 -5.622 1.00 98.19 189 ARG A N 1
ATOM 1518 C CA . ARG A 1 189 ? 8.632 7.938 -5.075 1.00 98.19 189 ARG A CA 1
ATOM 1519 C C . ARG A 1 189 ? 8.446 6.653 -4.298 1.00 98.19 189 ARG A C 1
ATOM 1521 O O . ARG A 1 189 ? 7.571 6.582 -3.438 1.00 98.19 189 ARG A O 1
ATOM 1528 N N . VAL A 1 190 ? 9.254 5.650 -4.610 1.00 98.44 190 VAL A N 1
ATOM 1529 C CA . VAL A 1 190 ? 9.163 4.330 -3.989 1.00 98.44 190 VAL A CA 1
ATOM 1530 C C . VAL A 1 190 ? 10.382 4.086 -3.115 1.00 98.44 190 VAL A C 1
ATOM 1532 O O . VAL A 1 190 ? 11.522 4.267 -3.542 1.00 98.44 190 VAL A O 1
ATOM 1535 N N . GLU A 1 191 ? 10.117 3.647 -1.894 1.00 97.62 191 GLU A N 1
ATOM 1536 C CA . GLU A 1 191 ? 11.097 3.204 -0.909 1.00 97.62 191 GLU A CA 1
ATOM 1537 C C . GLU A 1 191 ? 10.761 1.765 -0.506 1.00 97.62 191 GLU A C 1
ATOM 1539 O O . GLU A 1 191 ? 9.585 1.418 -0.360 1.00 97.62 191 GLU A O 1
ATOM 1544 N N . VAL A 1 192 ? 11.779 0.924 -0.334 1.00 97.81 192 VAL A N 1
ATOM 1545 C CA . VAL A 1 192 ? 11.631 -0.427 0.219 1.00 97.81 192 VAL A CA 1
ATOM 1546 C C . VAL A 1 192 ? 12.604 -0.576 1.377 1.00 97.81 192 VAL A C 1
ATOM 1548 O O . VAL A 1 192 ? 13.778 -0.261 1.239 1.00 97.81 192 VAL A O 1
ATOM 1551 N N . ASP A 1 193 ? 12.102 -1.007 2.532 1.00 94.38 193 ASP A N 1
ATOM 1552 C CA . ASP A 1 193 ? 12.883 -1.236 3.753 1.00 94.38 193 ASP A CA 1
ATOM 1553 C C . ASP A 1 193 ? 13.791 -0.055 4.150 1.00 94.38 193 ASP A C 1
ATOM 1555 O O . ASP A 1 193 ? 14.911 -0.239 4.617 1.00 94.38 193 ASP A O 1
ATOM 1559 N N . LYS A 1 194 ? 13.250 1.171 4.039 1.00 92.00 194 LYS A N 1
ATOM 1560 C CA . LYS A 1 194 ? 13.911 2.459 4.348 1.00 92.00 194 LYS A CA 1
ATOM 1561 C C . LYS A 1 194 ? 14.961 2.913 3.333 1.00 92.00 194 LYS A C 1
ATOM 1563 O O . LYS A 1 194 ? 15.597 3.943 3.543 1.00 92.00 194 LYS A O 1
ATOM 1568 N N . GLU A 1 195 ? 15.115 2.194 2.226 1.00 95.06 195 GLU A N 1
ATOM 1569 C CA . GLU A 1 195 ? 16.013 2.568 1.140 1.00 95.06 195 GLU A CA 1
ATOM 1570 C C . GLU A 1 195 ? 15.230 3.046 -0.082 1.00 95.06 195 GLU A C 1
ATOM 1572 O O . GLU A 1 195 ? 14.291 2.396 -0.559 1.00 95.06 195 GLU A O 1
ATOM 1577 N N . HIS A 1 196 ? 15.613 4.214 -0.598 1.00 97.19 196 HIS A N 1
ATOM 1578 C CA . HIS A 1 196 ? 15.024 4.750 -1.816 1.00 97.19 196 HIS A CA 1
ATOM 1579 C C . HIS A 1 196 ? 15.330 3.830 -3.003 1.00 97.19 196 HIS A C 1
ATOM 1581 O O . HIS A 1 196 ? 16.488 3.508 -3.263 1.00 97.19 196 HIS A O 1
ATOM 1587 N N . LEU A 1 197 ? 14.290 3.445 -3.743 1.00 97.69 197 LEU A N 1
ATOM 1588 C CA . LEU A 1 197 ? 14.404 2.502 -4.850 1.00 97.69 197 LEU A CA 1
ATOM 1589 C C . LEU A 1 197 ? 14.306 3.189 -6.213 1.00 97.69 197 LEU A C 1
ATOM 1591 O O . LEU A 1 197 ? 15.139 2.945 -7.085 1.00 97.69 197 LEU A O 1
ATOM 1595 N N . LEU A 1 198 ? 13.251 3.982 -6.428 1.00 98.31 198 LEU A N 1
ATOM 1596 C CA . LEU A 1 198 ? 12.975 4.612 -7.721 1.00 98.31 198 LEU A CA 1
ATOM 1597 C C . LEU A 1 198 ? 11.998 5.784 -7.620 1.00 98.31 198 LEU A C 1
ATOM 1599 O O . LEU A 1 198 ? 11.210 5.881 -6.676 1.00 98.31 198 LEU A O 1
ATOM 1603 N N . ASN A 1 199 ? 11.982 6.592 -8.681 1.00 98.25 199 ASN A N 1
ATOM 1604 C CA . ASN A 1 199 ? 10.930 7.556 -8.987 1.00 98.25 199 ASN A CA 1
ATOM 1605 C C . ASN A 1 199 ? 10.201 7.138 -10.274 1.00 98.25 199 ASN A C 1
ATOM 1607 O O . ASN A 1 199 ? 10.818 6.599 -11.192 1.00 98.25 199 ASN A O 1
ATOM 1611 N N . PHE A 1 200 ? 8.898 7.404 -10.353 1.00 98.69 200 PHE A N 1
ATOM 1612 C CA . PHE A 1 200 ? 8.086 7.209 -11.555 1.00 98.69 200 PHE A CA 1
ATOM 1613 C C . PHE A 1 200 ? 7.242 8.456 -11.811 1.00 98.69 200 PHE A C 1
ATOM 1615 O O . PHE A 1 200 ? 6.310 8.752 -11.061 1.00 98.69 200 PHE A O 1
ATOM 1622 N N . THR A 1 201 ? 7.566 9.204 -12.865 1.00 98.62 201 THR A N 1
ATOM 1623 C CA . THR A 1 201 ? 6.849 10.434 -13.219 1.00 98.62 201 THR A CA 1
ATOM 1624 C C . THR A 1 201 ? 5.399 10.136 -13.603 1.00 98.62 201 THR A C 1
ATOM 1626 O O . THR A 1 201 ? 5.114 9.217 -14.370 1.00 98.62 201 THR A O 1
ATOM 1629 N N . HIS A 1 202 ? 4.464 10.953 -13.115 1.00 98.38 202 HIS A N 1
ATOM 1630 C CA . HIS A 1 202 ? 3.036 10.784 -13.381 1.00 98.38 202 HIS A CA 1
ATOM 1631 C C . HIS A 1 202 ? 2.740 10.847 -14.877 1.00 98.38 202 HIS A C 1
ATOM 1633 O O . HIS A 1 202 ? 2.925 11.895 -15.500 1.00 98.38 202 HIS A O 1
ATOM 1639 N N . ARG A 1 203 ? 2.217 9.762 -15.449 1.00 98.38 203 ARG A N 1
ATOM 1640 C CA . ARG A 1 203 ? 1.694 9.747 -16.828 1.00 98.38 203 ARG A CA 1
ATOM 1641 C C . ARG A 1 203 ? 0.201 10.066 -16.892 1.00 98.38 203 ARG A C 1
ATOM 1643 O O . ARG A 1 203 ? -0.270 10.628 -17.876 1.00 98.38 203 ARG A O 1
ATOM 1650 N N . ILE A 1 204 ? -0.524 9.759 -15.817 1.00 97.50 204 ILE A N 1
ATOM 1651 C CA . ILE A 1 204 ? -1.888 10.225 -15.539 1.00 97.50 204 ILE A CA 1
ATOM 1652 C C . ILE A 1 204 ? -1.775 11.300 -14.457 1.00 97.50 204 ILE A C 1
ATOM 1654 O O . ILE A 1 204 ? -1.244 11.022 -13.384 1.00 97.50 204 ILE A O 1
ATOM 1658 N N . LYS A 1 205 ? -2.210 12.530 -14.752 1.00 96.38 205 LYS A N 1
ATOM 1659 C CA . LYS A 1 205 ? -1.964 13.705 -13.894 1.00 96.38 205 LYS A CA 1
ATOM 1660 C C . LYS A 1 205 ? -3.065 13.930 -12.857 1.00 96.38 205 LYS A C 1
ATOM 1662 O O . LYS A 1 205 ? -2.834 14.583 -11.845 1.00 96.38 205 LYS A O 1
ATOM 1667 N N . GLU A 1 206 ? -4.252 13.376 -13.077 1.00 96.25 206 GLU A N 1
ATOM 1668 C CA . GLU A 1 206 ? -5.414 13.497 -12.201 1.00 96.25 206 GLU A CA 1
ATOM 1669 C C . GLU A 1 206 ? -5.290 12.575 -10.975 1.00 96.25 206 GLU A C 1
ATOM 1671 O O . GLU A 1 206 ? -6.087 11.655 -10.796 1.00 96.25 206 GLU A O 1
ATOM 1676 N N . ILE A 1 207 ? -4.289 12.806 -10.117 1.00 95.38 207 ILE A N 1
ATOM 1677 C CA . ILE A 1 207 ? -3.985 11.946 -8.955 1.00 95.38 207 ILE A CA 1
ATOM 1678 C C . ILE A 1 207 ? -5.182 11.766 -8.000 1.00 95.38 207 ILE A C 1
ATOM 1680 O O . ILE A 1 207 ? -5.392 10.683 -7.457 1.00 95.38 207 ILE A O 1
ATOM 1684 N N . HIS A 1 208 ? -6.052 12.774 -7.899 1.00 94.62 208 HIS A N 1
ATOM 1685 C CA . HIS A 1 208 ? -7.297 12.729 -7.121 1.00 94.62 208 HIS A CA 1
ATOM 1686 C C . HIS A 1 208 ? -8.343 11.740 -7.678 1.00 94.62 208 HIS A C 1
ATOM 1688 O O . HIS A 1 208 ? -9.317 11.413 -7.003 1.00 94.62 208 HIS A O 1
ATOM 1694 N N . GLN A 1 209 ? -8.166 11.242 -8.906 1.00 96.62 209 GLN A N 1
ATOM 1695 C CA . GLN A 1 209 ? -9.018 10.211 -9.515 1.00 96.62 209 GLN A CA 1
ATOM 1696 C C . GLN A 1 209 ? -8.423 8.804 -9.389 1.00 96.62 209 GLN A C 1
ATOM 1698 O O . GLN A 1 209 ? -9.033 7.832 -9.835 1.00 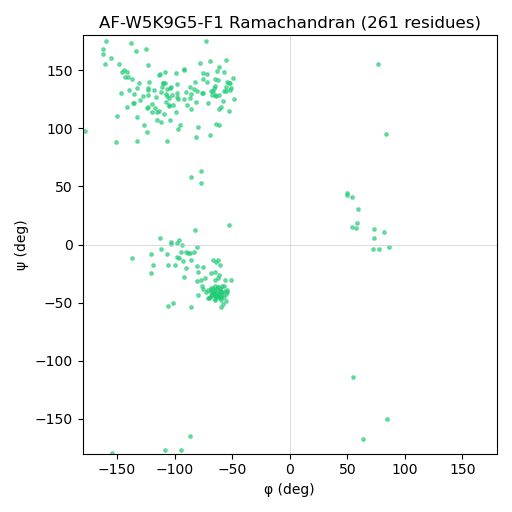96.62 209 GLN A O 1
ATOM 1703 N N . ILE A 1 210 ? -7.261 8.662 -8.750 1.00 97.44 210 ILE A N 1
ATOM 1704 C CA . ILE A 1 210 ? -6.651 7.362 -8.479 1.00 97.44 210 ILE A CA 1
ATOM 1705 C C . ILE A 1 210 ? -7.304 6.769 -7.237 1.00 97.44 210 ILE A C 1
ATOM 1707 O O . ILE A 1 210 ? -6.919 7.062 -6.110 1.00 97.44 210 ILE A O 1
ATOM 1711 N N . ARG A 1 211 ? -8.342 5.963 -7.454 1.00 94.81 211 ARG A N 1
ATOM 1712 C CA . ARG A 1 211 ? -9.310 5.571 -6.417 1.00 94.81 211 ARG A CA 1
ATOM 1713 C C . ARG A 1 211 ? -9.259 4.097 -6.042 1.00 94.81 211 ARG A C 1
ATOM 1715 O O . ARG A 1 211 ? -10.109 3.626 -5.286 1.00 94.81 211 ARG A O 1
ATOM 1722 N N . LYS A 1 212 ? -8.299 3.341 -6.572 1.00 95.56 212 LYS A N 1
ATOM 1723 C CA . LYS A 1 212 ? -8.174 1.916 -6.265 1.00 95.56 212 LYS A CA 1
ATOM 1724 C C . LYS A 1 212 ? -6.719 1.467 -6.249 1.00 95.56 212 LYS A C 1
ATOM 1726 O O . LYS A 1 212 ? -5.977 1.691 -7.200 1.00 95.56 212 LYS A O 1
ATOM 1731 N N . LEU A 1 213 ? -6.352 0.775 -5.180 1.00 96.88 213 LEU A N 1
ATOM 1732 C CA . LEU A 1 213 ? -5.096 0.055 -5.022 1.00 96.88 213 LEU A CA 1
ATOM 1733 C C . LEU A 1 213 ? -5.372 -1.442 -5.181 1.00 96.88 213 LEU A C 1
ATOM 1735 O O . LEU A 1 213 ? -6.314 -1.971 -4.588 1.00 96.88 213 LEU A O 1
ATOM 1739 N N . THR A 1 214 ? -4.543 -2.146 -5.951 1.00 96.44 214 THR A N 1
ATOM 1740 C CA . THR A 1 214 ? -4.560 -3.616 -5.978 1.00 96.44 214 THR A CA 1
ATOM 1741 C C . THR A 1 214 ? -3.167 -4.190 -5.821 1.00 96.44 214 THR A C 1
ATOM 1743 O O . THR A 1 214 ? -2.251 -3.725 -6.495 1.00 96.44 214 THR A O 1
ATOM 1746 N N . VAL A 1 215 ? -3.036 -5.258 -5.035 1.00 96.81 215 VAL A N 1
ATOM 1747 C CA . VAL A 1 215 ? -1.798 -6.034 -4.900 1.00 96.81 215 VAL A CA 1
ATOM 1748 C C . VAL A 1 215 ? -2.090 -7.492 -5.243 1.00 96.81 215 VAL A C 1
ATOM 1750 O O . VAL A 1 215 ? -2.931 -8.135 -4.607 1.00 96.81 215 VAL A O 1
ATOM 1753 N N . LYS A 1 216 ? -1.435 -8.011 -6.287 1.00 95.38 216 LYS A N 1
ATOM 1754 C CA . LYS A 1 216 ? -1.642 -9.378 -6.801 1.00 95.38 216 LYS A CA 1
ATOM 1755 C C . LYS A 1 216 ? -0.306 -10.049 -7.155 1.00 95.38 216 LYS A C 1
ATOM 1757 O O . LYS A 1 216 ? 0.741 -9.417 -7.140 1.00 95.38 216 LYS A O 1
ATOM 1762 N N . GLY A 1 217 ? -0.351 -11.333 -7.496 1.00 95.94 217 GLY A N 1
ATOM 1763 C CA . GLY A 1 217 ? 0.800 -12.228 -7.707 1.00 95.94 217 GLY A CA 1
ATOM 1764 C C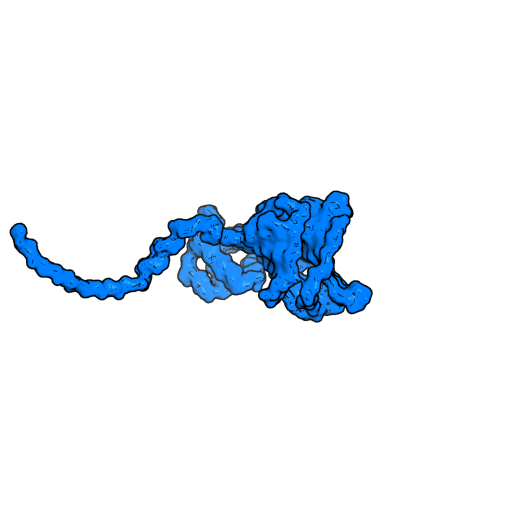 . GLY A 1 217 ? 1.374 -12.889 -6.440 1.00 95.94 217 GLY A C 1
ATOM 1765 O O . GLY A 1 217 ? 0.670 -13.186 -5.474 1.00 95.94 217 GLY A O 1
ATOM 1766 N N . ASP A 1 218 ? 2.666 -13.171 -6.435 1.00 95.94 218 ASP A N 1
ATOM 1767 C CA . ASP A 1 218 ? 3.306 -14.028 -5.435 1.00 95.94 218 ASP A CA 1
ATOM 1768 C C . ASP A 1 218 ? 3.720 -13.282 -4.162 1.00 95.94 218 ASP A C 1
ATOM 1770 O O . ASP A 1 218 ? 4.878 -13.270 -3.748 1.00 95.94 218 ASP A O 1
ATOM 1774 N N . VAL A 1 219 ? 2.735 -12.665 -3.510 1.00 95.25 219 VAL A N 1
ATOM 1775 C CA . VAL A 1 219 ? 2.916 -11.868 -2.294 1.00 95.25 219 VAL A CA 1
ATOM 1776 C C . VAL A 1 219 ? 1.779 -12.096 -1.298 1.00 95.25 219 VAL A C 1
ATOM 1778 O O . VAL A 1 219 ? 0.622 -12.283 -1.682 1.00 95.25 219 VAL A O 1
ATOM 1781 N N . PHE A 1 220 ? 2.111 -12.092 -0.011 1.00 89.38 220 PHE A N 1
ATOM 1782 C CA . PHE A 1 220 ? 1.169 -11.964 1.093 1.00 89.38 220 PHE A CA 1
ATOM 1783 C C . PHE A 1 220 ? 1.132 -10.509 1.552 1.00 89.38 220 PHE A C 1
ATOM 1785 O O . PHE A 1 220 ? 2.171 -9.949 1.896 1.00 89.38 220 PHE A O 1
ATOM 1792 N N . VAL A 1 221 ? -0.055 -9.907 1.581 1.00 89.75 221 VAL A N 1
ATOM 1793 C CA . VAL A 1 221 ? -0.259 -8.574 2.163 1.00 89.75 221 VAL A CA 1
ATOM 1794 C C . VAL A 1 221 ? -0.647 -8.749 3.623 1.00 89.75 221 VAL A C 1
ATOM 1796 O O . VAL A 1 221 ? -1.592 -9.477 3.926 1.00 89.75 221 VAL A O 1
ATOM 1799 N N . GLN A 1 222 ? 0.099 -8.108 4.517 1.00 85.19 222 GLN A N 1
ATOM 1800 C CA . GLN A 1 222 ? -0.145 -8.156 5.957 1.00 85.19 222 GLN A CA 1
ATOM 1801 C C . GLN A 1 222 ? -0.857 -6.886 6.410 1.00 85.19 222 GLN A C 1
ATOM 1803 O O . GLN A 1 222 ? -1.907 -6.971 7.039 1.00 85.19 222 GLN A O 1
ATOM 1808 N N . HIS A 1 223 ? -0.326 -5.727 6.022 1.00 83.38 223 HIS A N 1
ATOM 1809 C CA . HIS A 1 223 ? -0.867 -4.435 6.413 1.00 83.38 223 HIS A CA 1
ATOM 1810 C C . HIS A 1 223 ? -0.752 -3.421 5.276 1.00 83.38 223 HIS A C 1
ATOM 1812 O O . HIS A 1 223 ? 0.219 -3.439 4.515 1.00 83.38 223 HIS A O 1
ATOM 1818 N N . VAL A 1 224 ? -1.750 -2.545 5.163 1.00 87.75 224 VAL A N 1
ATOM 1819 C CA . VAL A 1 224 ? -1.732 -1.407 4.241 1.00 87.75 224 VAL A CA 1
ATOM 1820 C C . VAL A 1 224 ? -2.245 -0.179 4.982 1.00 87.75 224 VAL A C 1
ATOM 1822 O O . VAL A 1 224 ? -3.379 -0.204 5.462 1.00 87.75 224 VAL A O 1
ATOM 1825 N N . THR A 1 225 ? -1.434 0.877 5.049 1.00 84.94 225 THR A N 1
ATOM 1826 C CA . THR A 1 225 ? -1.875 2.215 5.472 1.00 84.94 225 THR A CA 1
ATOM 1827 C C . THR A 1 225 ? -1.901 3.155 4.286 1.00 84.94 225 THR A C 1
ATOM 1829 O O . THR A 1 225 ? -1.123 3.022 3.335 1.00 84.94 225 THR A O 1
ATOM 1832 N N . ILE A 1 226 ? -2.829 4.103 4.349 1.00 87.50 226 ILE A N 1
ATOM 1833 C CA . ILE A 1 226 ? -2.898 5.234 3.437 1.00 87.50 226 ILE A CA 1
ATOM 1834 C C . ILE A 1 226 ? -2.876 6.461 4.332 1.00 87.50 226 ILE A C 1
ATOM 1836 O O . ILE A 1 226 ? -3.905 6.852 4.877 1.00 87.50 226 ILE A O 1
ATOM 1840 N N . ASP A 1 227 ? -1.698 7.035 4.501 1.00 81.62 227 ASP A N 1
ATOM 1841 C CA . ASP A 1 227 ? -1.498 8.182 5.368 1.00 81.62 227 ASP A CA 1
ATOM 1842 C C . ASP A 1 227 ? -1.569 9.438 4.490 1.00 81.62 227 ASP A C 1
ATOM 1844 O O . ASP A 1 227 ? -0.637 9.723 3.725 1.00 81.62 227 ASP A O 1
ATOM 1848 N N . PRO A 1 228 ? -2.687 10.193 4.493 1.00 68.81 228 PRO A N 1
ATOM 1849 C CA . PRO A 1 228 ? -2.623 11.582 4.083 1.00 68.81 228 PRO A CA 1
ATOM 1850 C C . PRO A 1 228 ? -1.678 12.298 5.047 1.00 68.81 228 PRO A C 1
ATOM 1852 O O . PRO A 1 228 ? -1.563 11.911 6.211 1.00 68.81 228 PRO A O 1
ATOM 1855 N N . ILE A 1 229 ? -1.039 13.375 4.594 1.00 55.62 229 ILE A N 1
ATOM 1856 C CA . ILE A 1 229 ? -0.421 14.315 5.529 1.00 55.62 229 ILE A CA 1
ATOM 1857 C C . ILE A 1 229 ? -1.468 14.625 6.613 1.00 55.62 229 ILE A C 1
ATOM 1859 O O . ILE A 1 229 ? -2.586 15.024 6.253 1.00 55.62 229 ILE A O 1
ATOM 1863 N N . PRO A 1 230 ? -1.163 14.439 7.908 1.00 50.38 230 PRO A N 1
ATOM 1864 C CA . PRO A 1 230 ? -2.065 14.861 8.962 1.00 50.38 230 PRO A CA 1
ATOM 1865 C C . PRO A 1 230 ? -2.454 16.324 8.744 1.00 50.38 230 PRO A C 1
ATOM 1867 O O . PRO A 1 230 ? -1.600 17.140 8.401 1.00 50.38 230 PRO A O 1
ATOM 1870 N N . LEU A 1 231 ? -3.721 16.688 8.956 1.00 43.69 231 LEU A N 1
ATOM 1871 C CA . LEU A 1 231 ? -4.191 18.061 8.710 1.00 43.69 231 LEU A CA 1
ATOM 1872 C C . LEU A 1 231 ? -3.308 19.125 9.397 1.00 43.69 231 LEU A C 1
ATOM 1874 O O . LEU A 1 231 ? -3.107 20.206 8.843 1.00 43.69 231 LEU A O 1
ATOM 1878 N N . TRP A 1 232 ? -2.695 18.794 10.540 1.00 47.44 232 TRP A N 1
ATOM 1879 C CA . TRP A 1 232 ? -1.763 19.657 11.275 1.00 47.44 232 TRP A CA 1
ATOM 1880 C C . TRP A 1 232 ? -0.415 19.904 10.571 1.00 47.44 232 TRP A C 1
ATOM 1882 O O . TRP A 1 232 ? 0.195 20.943 10.791 1.00 47.44 232 TRP A O 1
ATOM 1892 N N . MET A 1 233 ? 0.026 19.011 9.683 1.00 40.34 233 MET A N 1
ATOM 1893 C CA . MET A 1 233 ? 1.198 19.207 8.817 1.00 40.34 233 MET A CA 1
ATOM 1894 C C . MET A 1 233 ? 0.849 19.959 7.515 1.00 40.34 233 MET A C 1
ATOM 1896 O O . MET A 1 233 ? 1.745 20.432 6.820 1.00 40.34 233 MET A O 1
ATOM 1900 N N . THR A 1 234 ? -0.444 20.099 7.184 1.00 41.81 234 THR A N 1
ATOM 1901 C CA . THR A 1 234 ? -0.938 20.940 6.071 1.00 41.81 234 THR A CA 1
ATOM 1902 C C . THR A 1 234 ? -1.399 22.333 6.501 1.00 41.81 234 THR A C 1
ATOM 1904 O O . THR A 1 234 ? -1.633 23.192 5.651 1.00 41.81 234 THR A O 1
ATOM 1907 N N . ALA A 1 235 ? -1.535 22.576 7.808 1.00 40.88 235 ALA A N 1
ATOM 1908 C CA . ALA A 1 235 ? -1.826 23.901 8.326 1.00 40.88 235 ALA A CA 1
ATOM 1909 C C . ALA A 1 235 ? -0.599 24.806 8.096 1.00 40.88 235 ALA A C 1
ATOM 1911 O O . ALA A 1 235 ? 0.521 24.403 8.423 1.00 40.88 235 ALA A O 1
ATOM 1912 N N . PRO A 1 236 ? -0.762 26.031 7.557 1.00 38.97 236 PRO A N 1
ATOM 1913 C CA . PRO A 1 236 ? 0.315 27.009 7.591 1.00 38.97 236 PRO A CA 1
ATOM 1914 C C . PRO A 1 236 ? 0.797 27.143 9.040 1.00 38.97 236 PRO A C 1
ATOM 1916 O O . PRO A 1 236 ? -0.026 27.154 9.953 1.00 38.97 236 PRO A O 1
ATOM 1919 N N . SER A 1 237 ? 2.115 27.243 9.224 1.00 44.62 237 SER A N 1
ATOM 1920 C CA . SER A 1 237 ? 2.900 27.221 10.477 1.00 44.62 237 SER A CA 1
ATOM 1921 C C . SER A 1 237 ? 2.483 28.199 11.606 1.00 44.62 237 SER A C 1
ATOM 1923 O O . SER A 1 237 ? 3.266 28.457 12.518 1.00 44.62 237 SER A O 1
ATOM 1925 N N . ALA A 1 238 ? 1.283 28.771 11.583 1.00 36.59 238 ALA A N 1
ATOM 1926 C CA . ALA A 1 238 ? 0.809 29.791 12.508 1.00 36.59 238 ALA A CA 1
ATOM 1927 C C . ALA A 1 238 ? 0.145 29.254 13.794 1.00 36.59 238 ALA A C 1
ATOM 1929 O O . ALA A 1 238 ? -0.127 30.057 14.678 1.00 36.59 238 ALA A O 1
ATOM 1930 N N . TYR A 1 239 ? -0.097 27.943 13.943 1.00 39.59 239 TYR A N 1
ATOM 1931 C CA . TYR A 1 239 ? -0.829 27.409 15.111 1.00 39.59 239 TYR A CA 1
ATOM 1932 C C . TYR A 1 239 ? -0.015 26.558 16.101 1.00 39.59 239 TYR A C 1
ATOM 1934 O O . TYR A 1 239 ? -0.548 26.215 17.147 1.00 39.59 239 TYR A O 1
ATOM 1942 N N . ILE A 1 240 ? 1.271 26.270 15.855 1.00 43.62 240 ILE A N 1
ATOM 1943 C CA . ILE A 1 240 ? 2.087 25.429 16.769 1.00 43.62 240 ILE A CA 1
ATOM 1944 C C . ILE A 1 240 ? 2.939 26.249 17.765 1.00 43.62 240 ILE A C 1
ATOM 1946 O O . ILE A 1 240 ? 3.666 25.696 18.582 1.00 43.62 240 ILE A O 1
ATOM 1950 N N . LEU A 1 241 ? 2.828 27.580 17.785 1.00 33.34 241 LEU A N 1
ATOM 1951 C CA . LEU A 1 241 ? 3.674 28.413 18.657 1.00 33.34 241 LEU A CA 1
ATOM 1952 C C . LEU A 1 241 ? 3.117 28.705 20.060 1.00 33.34 241 LEU A C 1
ATOM 1954 O O . LEU A 1 241 ? 3.859 29.247 20.875 1.00 33.34 241 LEU A O 1
ATOM 1958 N N . ASN A 1 242 ? 1.878 28.318 20.382 1.00 38.44 242 ASN A N 1
ATOM 1959 C CA . ASN A 1 242 ? 1.295 28.662 21.687 1.00 38.44 242 ASN A CA 1
ATOM 1960 C C . ASN A 1 242 ? 1.331 27.539 22.736 1.00 38.44 242 ASN A C 1
ATOM 1962 O O . ASN A 1 242 ? 1.287 27.857 23.920 1.00 38.44 242 ASN A O 1
ATOM 1966 N N . ASP A 1 243 ? 1.530 26.274 22.348 1.00 39.91 243 ASP A N 1
ATOM 1967 C CA . ASP A 1 243 ? 1.429 25.142 23.291 1.00 39.91 243 ASP A CA 1
ATOM 1968 C C . ASP A 1 243 ? 2.783 24.565 23.748 1.00 39.91 243 ASP A C 1
ATOM 1970 O O . ASP A 1 243 ? 2.825 23.643 24.554 1.00 39.91 243 ASP A O 1
ATOM 1974 N N . VAL A 1 244 ? 3.914 25.118 23.286 1.00 37.94 244 VAL A N 1
ATOM 1975 C CA . VAL A 1 244 ? 5.267 24.657 23.686 1.00 37.94 244 VAL A CA 1
ATOM 1976 C C . VAL A 1 244 ? 5.975 25.637 24.639 1.00 37.94 244 VAL A C 1
ATOM 1978 O O . VAL A 1 244 ? 7.008 25.305 25.216 1.00 37.94 244 VAL A O 1
ATOM 1981 N N . ILE A 1 245 ? 5.422 26.833 24.881 1.00 39.66 245 ILE A N 1
ATOM 1982 C CA . ILE A 1 245 ? 6.058 27.843 25.754 1.00 39.66 245 ILE A CA 1
ATOM 1983 C C . ILE A 1 245 ? 5.497 27.839 27.192 1.00 39.66 245 ILE A C 1
ATOM 1985 O O . ILE A 1 245 ? 6.109 28.428 28.080 1.00 39.66 245 ILE A O 1
ATOM 1989 N N . SER A 1 246 ? 4.401 27.135 27.496 1.00 42.16 246 SER A N 1
ATOM 1990 C CA . SER A 1 246 ? 3.788 27.226 28.832 1.00 42.16 246 SER A CA 1
ATOM 1991 C C . SER A 1 246 ? 4.391 26.338 29.925 1.00 42.16 246 SER A C 1
ATOM 199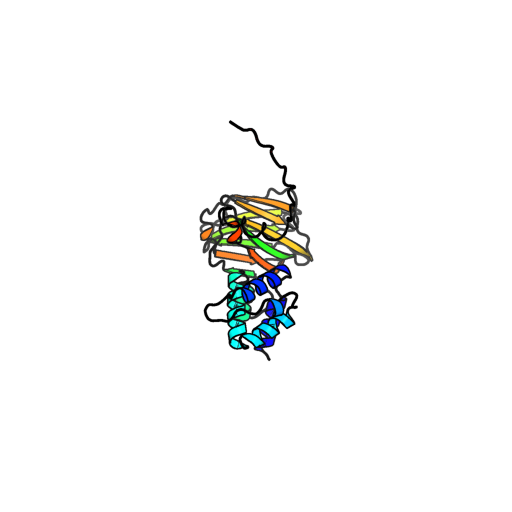3 O O . SER A 1 246 ? 4.003 26.516 31.076 1.00 42.16 246 SER A O 1
ATOM 1995 N N . GLU A 1 247 ? 5.337 25.431 29.642 1.00 43.06 247 GLU A N 1
ATOM 1996 C CA . GLU A 1 247 ? 5.802 24.488 30.681 1.00 43.06 247 GLU A CA 1
ATOM 1997 C C . GLU A 1 247 ? 7.281 24.509 31.061 1.00 43.06 247 GLU A C 1
ATOM 1999 O O . GLU A 1 247 ? 7.615 23.911 32.074 1.00 43.06 247 GLU A O 1
ATOM 2004 N N . ASN A 1 248 ? 8.182 25.231 30.388 1.00 48.28 248 ASN A N 1
ATOM 2005 C CA . ASN A 1 248 ? 9.584 25.249 30.829 1.00 48.28 248 ASN A CA 1
ATOM 2006 C C . ASN A 1 248 ? 10.310 26.552 30.488 1.00 48.28 248 ASN A C 1
ATOM 2008 O O . ASN A 1 248 ? 10.982 26.625 29.464 1.00 48.28 248 ASN A O 1
ATOM 2012 N N . MET A 1 249 ? 10.235 27.550 31.379 1.00 33.44 249 MET A N 1
ATOM 2013 C CA . MET A 1 249 ? 11.404 28.352 31.777 1.00 33.44 249 MET A CA 1
ATOM 2014 C C . MET A 1 249 ? 11.049 29.388 32.856 1.00 33.44 249 MET A C 1
ATOM 2016 O O . MET A 1 249 ? 10.617 30.505 32.577 1.00 33.44 249 MET A O 1
ATOM 2020 N N . THR A 1 250 ? 11.322 29.054 34.117 1.00 37.19 250 THR A N 1
ATOM 2021 C CA . THR A 1 250 ? 11.570 30.052 35.161 1.00 37.19 250 THR A CA 1
ATOM 2022 C C . THR A 1 250 ? 12.907 30.723 34.842 1.00 37.19 250 THR A C 1
ATOM 2024 O O . THR A 1 250 ? 13.966 30.210 35.197 1.00 37.19 250 THR A O 1
ATOM 2027 N N . ILE A 1 251 ? 12.890 31.862 34.148 1.00 37.28 251 ILE A N 1
ATOM 2028 C CA . ILE A 1 251 ? 14.071 32.729 34.069 1.00 37.28 251 ILE A CA 1
ATOM 2029 C C . ILE A 1 251 ? 13.906 33.822 3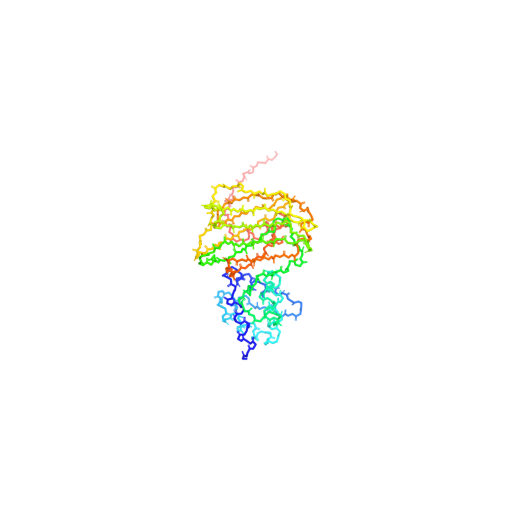5.122 1.00 37.28 251 ILE A C 1
ATOM 2031 O O . ILE A 1 251 ? 13.204 34.811 34.921 1.00 37.28 251 ILE A O 1
ATOM 2035 N N . ASN A 1 252 ? 14.577 33.631 36.258 1.00 38.28 252 ASN A N 1
ATOM 2036 C CA . ASN A 1 252 ? 14.875 34.708 37.196 1.00 38.28 252 ASN A CA 1
ATOM 2037 C C . ASN A 1 252 ? 15.795 35.713 36.497 1.00 38.28 252 ASN A C 1
ATOM 2039 O O . ASN A 1 252 ? 16.991 35.464 36.347 1.00 38.28 252 ASN A O 1
ATOM 2043 N N . ILE A 1 253 ? 15.249 36.853 36.082 1.00 38.34 253 ILE A N 1
ATOM 2044 C CA . ILE A 1 253 ? 16.057 37.990 35.641 1.00 38.34 253 ILE A CA 1
ATOM 2045 C C . ILE A 1 253 ? 16.351 38.854 36.880 1.00 38.34 253 ILE A C 1
ATOM 2047 O O . ILE A 1 253 ? 15.407 39.338 37.508 1.00 38.34 253 ILE A O 1
ATOM 2051 N N . PRO A 1 254 ? 17.623 39.070 37.265 1.00 32.91 254 PRO A N 1
ATOM 2052 C CA . PRO A 1 254 ? 17.953 39.985 38.349 1.00 32.91 254 PRO A CA 1
ATOM 2053 C C . PRO A 1 254 ? 17.635 41.427 37.929 1.00 32.91 254 PRO A C 1
ATOM 2055 O O . PRO A 1 254 ? 18.066 41.891 36.873 1.00 32.91 254 PRO A O 1
ATOM 2058 N N . LEU A 1 255 ? 16.887 42.146 38.771 1.00 35.78 255 LEU A N 1
ATOM 2059 C CA . LEU A 1 255 ? 16.607 43.574 38.609 1.00 35.78 255 LEU A CA 1
ATOM 2060 C C . LEU A 1 255 ? 17.921 44.367 38.654 1.00 35.78 255 LEU A C 1
ATOM 2062 O O . LEU A 1 255 ? 18.474 44.617 39.724 1.00 35.78 255 LEU A O 1
ATOM 2066 N N . HIS A 1 256 ? 18.415 44.789 37.491 1.00 38.47 256 HIS A N 1
ATOM 2067 C CA . HIS A 1 256 ? 19.459 45.803 37.413 1.00 38.47 256 HIS A CA 1
ATOM 2068 C C . HIS A 1 256 ? 18.805 47.179 37.589 1.00 38.47 256 HIS A C 1
ATOM 2070 O O . HIS A 1 256 ? 18.166 47.714 36.682 1.00 38.47 256 HIS A O 1
ATOM 2076 N N . VAL A 1 257 ? 18.934 47.720 38.798 1.00 45.25 257 VAL A N 1
ATOM 2077 C CA . VAL A 1 257 ? 18.545 49.085 39.157 1.00 45.25 257 VAL A CA 1
ATOM 2078 C C . VAL A 1 257 ? 19.370 50.059 38.312 1.00 45.25 257 VAL A C 1
ATOM 2080 O O . VAL A 1 257 ? 20.594 50.098 38.429 1.00 45.25 257 VAL A O 1
ATOM 2083 N N . LYS A 1 258 ? 18.716 50.854 37.459 1.00 39.34 258 LYS A N 1
ATOM 2084 C CA . LYS A 1 258 ? 19.347 52.037 36.859 1.00 39.34 258 LYS A CA 1
ATOM 2085 C C . LYS A 1 258 ? 19.297 53.189 37.869 1.00 39.34 258 LYS A C 1
ATOM 2087 O O . LYS A 1 258 ? 18.228 53.425 38.431 1.00 39.34 258 LYS A O 1
ATOM 2092 N N . PRO A 1 259 ? 20.408 53.905 38.108 1.00 45.06 259 PRO A N 1
ATOM 2093 C CA . PRO A 1 259 ? 20.409 55.059 38.991 1.00 45.06 259 PRO A CA 1
ATOM 2094 C C . PRO A 1 259 ? 19.749 56.272 38.323 1.00 45.06 259 PRO A C 1
ATOM 2096 O O . PRO A 1 259 ? 19.830 56.460 37.108 1.00 45.06 259 PRO A O 1
ATOM 2099 N N . ASN A 1 260 ? 19.111 57.084 39.165 1.00 41.94 260 ASN A N 1
ATOM 2100 C CA . ASN A 1 260 ? 18.602 58.419 38.871 1.00 41.94 260 ASN A CA 1
ATOM 2101 C C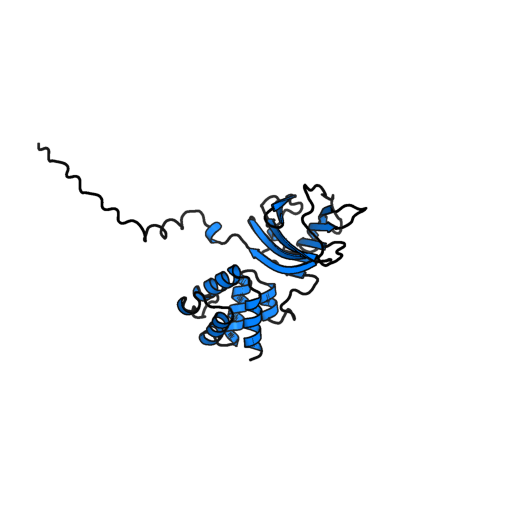 . ASN A 1 260 ? 19.653 59.299 38.181 1.00 41.94 260 ASN A C 1
ATOM 2103 O O . ASN A 1 260 ? 20.812 59.320 38.593 1.00 41.94 260 ASN A O 1
ATOM 2107 N N . ALA A 1 261 ? 19.201 60.130 37.246 1.00 42.38 261 ALA A N 1
ATOM 2108 C CA . ALA A 1 261 ? 19.822 61.422 37.001 1.00 42.38 261 ALA A CA 1
ATOM 2109 C C . ALA A 1 261 ? 18.719 62.474 36.852 1.00 42.38 261 ALA A C 1
ATOM 2111 O O . ALA A 1 261 ? 17.793 62.332 36.055 1.00 42.38 261 ALA A O 1
ATOM 2112 N N . GLU A 1 262 ? 18.818 63.462 37.729 1.00 47.09 262 GLU A N 1
ATOM 2113 C CA . GLU A 1 262 ? 17.950 64.614 37.912 1.00 47.09 262 GLU A CA 1
ATOM 2114 C C . GLU A 1 262 ? 18.201 65.699 36.850 1.00 47.09 262 GLU A C 1
ATOM 2116 O O . GLU A 1 262 ? 19.329 65.843 36.384 1.00 47.09 262 GLU A O 1
ATOM 2121 N N . LYS A 1 263 ? 17.156 66.517 36.648 1.00 40.78 263 LYS A N 1
ATOM 2122 C CA . LYS A 1 263 ? 17.100 67.870 36.051 1.00 40.78 263 LYS A CA 1
ATOM 2123 C C . LYS A 1 263 ? 17.306 68.024 34.545 1.00 40.78 263 LYS A C 1
ATOM 2125 O O . LYS A 1 263 ? 18.428 67.827 34.042 1.00 40.78 263 LYS A O 1
#

Solvent-accessible surface area (backbone atoms only — not comparable to full-atom values): 15132 Å² total; per-residue (Å²): 107,78,68,58,57,48,53,36,59,53,52,66,71,45,54,76,65,53,48,51,53,52,47,52,41,42,42,72,40,76,48,92,96,51,82,51,47,63,57,88,72,50,66,91,45,55,57,63,52,43,45,49,48,39,35,70,77,54,32,66,73,49,29,52,53,52,49,32,49,47,29,45,76,64,41,32,47,68,57,20,35,24,71,74,60,77,36,96,50,93,60,68,56,86,70,37,73,47,79,34,93,73,28,41,50,68,55,22,32,39,39,40,34,32,29,33,30,70,84,39,54,38,33,36,42,35,38,20,38,86,93,24,32,47,39,35,44,31,47,29,62,60,58,98,87,36,69,46,46,45,34,36,35,29,55,93,91,39,72,58,78,76,45,61,88,62,91,74,81,92,79,52,68,59,36,73,50,42,40,35,38,36,30,46,92,60,31,38,38,34,30,46,74,91,38,82,59,50,75,45,70,54,80,55,80,64,43,52,51,34,34,33,42,36,41,43,65,35,56,45,66,74,46,67,47,49,44,60,64,55,69,80,77,71,46,72,88,81,76,74,75,72,82,75,68,81,81,78,76,92,74,86,74,81,85,78,80,79,80,89,83,81,135